Protein AF-A0A969CW65-F1 (afdb_monomer)

Mean predicted aligned error: 10.63 Å

Structure (mmCIF, N/CA/C/O backbone):
data_AF-A0A969CW65-F1
#
_entry.id   AF-A0A969CW65-F1
#
loop_
_atom_site.group_PDB
_atom_site.id
_atom_site.type_symbol
_atom_site.label_atom_id
_atom_site.label_alt_id
_atom_site.label_comp_id
_atom_site.label_asym_id
_atom_site.label_entity_id
_atom_site.label_seq_id
_atom_site.pdbx_PDB_ins_code
_atom_site.Cartn_x
_atom_site.Cartn_y
_atom_site.Cartn_z
_atom_site.occupancy
_atom_site.B_iso_or_equiv
_atom_site.auth_seq_id
_atom_site.auth_comp_id
_atom_site.auth_asym_id
_atom_site.auth_atom_id
_atom_site.pdbx_PDB_model_num
ATOM 1 N N . MET A 1 1 ? 37.633 -22.553 -3.117 1.00 44.09 1 MET A N 1
ATOM 2 C CA . MET A 1 1 ? 36.200 -22.206 -3.295 1.00 44.09 1 MET A CA 1
ATOM 3 C C . MET A 1 1 ? 35.374 -22.435 -2.028 1.00 44.09 1 MET A C 1
ATOM 5 O O . MET A 1 1 ? 34.915 -21.448 -1.482 1.00 44.09 1 MET A O 1
ATOM 9 N N . LYS A 1 2 ? 35.251 -23.666 -1.491 1.00 35.19 2 LYS A N 1
ATOM 10 C CA . LYS A 1 2 ? 34.550 -23.926 -0.207 1.00 35.19 2 LYS A CA 1
ATOM 11 C C . LYS A 1 2 ? 35.090 -23.100 0.977 1.00 35.19 2 LYS A C 1
ATOM 13 O O . LYS A 1 2 ? 34.299 -22.565 1.739 1.00 35.19 2 LYS A O 1
ATOM 18 N N . ASN A 1 3 ? 36.412 -22.926 1.075 1.00 36.81 3 ASN A N 1
ATOM 19 C CA . ASN A 1 3 ? 37.037 -22.156 2.164 1.00 36.81 3 ASN A CA 1
ATOM 20 C C . ASN A 1 3 ? 36.860 -20.633 2.016 1.00 36.81 3 ASN A C 1
ATOM 22 O O . ASN A 1 3 ? 36.707 -19.944 3.013 1.00 36.81 3 ASN A O 1
ATOM 26 N N . LEU A 1 4 ? 36.796 -20.122 0.780 1.00 40.75 4 LEU A N 1
ATOM 27 C CA . LEU A 1 4 ? 36.520 -18.704 0.503 1.00 40.75 4 LEU A CA 1
ATOM 28 C C . LEU A 1 4 ? 35.050 -18.362 0.806 1.00 40.75 4 LEU A C 1
ATOM 30 O O . LEU A 1 4 ? 34.752 -17.315 1.361 1.00 40.75 4 LEU A O 1
ATOM 34 N N . LEU A 1 5 ? 34.136 -19.287 0.489 1.00 39.69 5 LEU A N 1
ATOM 35 C CA . LEU A 1 5 ? 32.708 -19.153 0.779 1.00 39.69 5 LEU A CA 1
ATOM 36 C C . LEU A 1 5 ? 32.422 -19.189 2.288 1.00 39.69 5 LEU A C 1
ATOM 38 O O . LEU A 1 5 ? 31.512 -18.514 2.751 1.00 39.69 5 LEU A O 1
ATOM 42 N N . ARG A 1 6 ? 33.197 -19.974 3.046 1.00 41.06 6 ARG A N 1
ATOM 43 C CA . ARG A 1 6 ? 33.080 -20.064 4.504 1.00 41.06 6 ARG A CA 1
ATOM 44 C C . ARG A 1 6 ? 33.513 -18.764 5.188 1.00 41.06 6 ARG A C 1
ATOM 46 O O . ARG A 1 6 ? 32.773 -18.280 6.029 1.00 41.06 6 ARG A O 1
ATOM 53 N N . ALA A 1 7 ? 34.614 -18.160 4.735 1.00 40.78 7 ALA A N 1
ATOM 54 C CA . ALA A 1 7 ? 35.067 -16.853 5.219 1.00 40.78 7 ALA A CA 1
ATOM 55 C C . ALA A 1 7 ? 34.032 -15.739 4.952 1.00 40.78 7 ALA A C 1
ATOM 57 O O . ALA A 1 7 ? 33.705 -14.973 5.848 1.00 40.78 7 ALA A O 1
ATOM 58 N N . ILE A 1 8 ? 33.419 -15.716 3.759 1.00 43.72 8 ILE A N 1
ATOM 59 C CA . ILE A 1 8 ? 32.376 -14.727 3.414 1.00 43.72 8 ILE A CA 1
ATOM 60 C C . ILE A 1 8 ? 31.085 -14.932 4.232 1.00 43.72 8 ILE A C 1
ATOM 62 O O . ILE A 1 8 ? 30.388 -13.971 4.538 1.00 43.72 8 ILE A O 1
ATOM 66 N N . LEU A 1 9 ? 30.727 -16.170 4.586 1.00 42.62 9 LEU A N 1
ATOM 67 C CA . LEU A 1 9 ? 29.521 -16.443 5.382 1.00 42.62 9 LEU A CA 1
ATOM 68 C C . LEU A 1 9 ? 29.722 -16.154 6.879 1.00 42.62 9 LEU A C 1
ATOM 70 O O . LEU A 1 9 ? 28.768 -15.737 7.537 1.00 42.62 9 LEU A O 1
ATOM 74 N N . GLU A 1 10 ? 30.939 -16.347 7.393 1.00 41.69 10 GLU A N 1
ATOM 75 C CA . GLU A 1 10 ? 31.306 -16.052 8.785 1.00 41.69 10 GLU A CA 1
ATOM 76 C C . GLU A 1 10 ? 31.421 -14.532 9.035 1.00 41.69 10 GLU A C 1
ATOM 78 O O . GLU A 1 10 ? 30.939 -14.067 10.066 1.00 41.69 10 GLU A O 1
ATOM 83 N N . ASP A 1 11 ? 31.905 -13.739 8.067 1.00 38.22 11 ASP A N 1
ATOM 84 C CA . ASP A 1 11 ? 32.013 -12.271 8.197 1.00 38.22 11 ASP A CA 1
ATOM 85 C C . ASP A 1 11 ? 30.664 -11.523 8.129 1.00 38.22 11 ASP A C 1
ATOM 87 O O . ASP A 1 11 ? 30.531 -10.426 8.670 1.00 38.22 11 ASP A O 1
ATOM 91 N N . TYR A 1 12 ? 29.639 -12.100 7.486 1.00 39.59 12 TYR A N 1
ATOM 92 C CA . TYR A 1 12 ? 28.347 -11.426 7.253 1.00 39.59 12 TYR A CA 1
ATOM 93 C C . TYR A 1 12 ? 27.175 -11.967 8.084 1.00 39.59 12 TYR A C 1
ATOM 95 O O . TYR A 1 12 ? 26.047 -11.502 7.914 1.00 39.59 12 TYR A O 1
ATOM 103 N N . ASN A 1 13 ? 27.404 -12.940 8.974 1.00 34.91 13 ASN A N 1
ATOM 104 C CA . ASN A 1 13 ? 26.367 -13.547 9.824 1.00 34.91 13 ASN A CA 1
ATOM 105 C C . ASN A 1 13 ? 25.105 -13.988 9.030 1.00 34.91 13 ASN A C 1
ATOM 107 O O . ASN A 1 13 ? 23.970 -13.930 9.508 1.00 34.91 13 ASN A O 1
ATOM 111 N N . LEU A 1 14 ? 25.300 -14.399 7.770 1.00 40.66 14 LEU A N 1
ATOM 112 C CA . LEU A 1 14 ? 24.241 -14.748 6.823 1.00 40.66 14 LEU A CA 1
ATOM 113 C C . LEU A 1 14 ? 23.949 -16.251 6.899 1.00 40.66 14 LEU A C 1
ATOM 115 O O . LEU A 1 14 ? 24.606 -17.062 6.247 1.00 40.66 14 LEU A O 1
ATOM 119 N N . TYR A 1 15 ? 22.898 -16.634 7.625 1.00 41.00 15 TYR A N 1
ATOM 120 C CA . TYR A 1 15 ? 22.293 -17.965 7.499 1.00 41.00 15 TYR A CA 1
ATOM 121 C C . TYR A 1 15 ? 21.412 -18.030 6.241 1.00 41.00 15 TYR A C 1
ATOM 123 O O . TYR A 1 15 ? 20.185 -17.994 6.304 1.00 41.00 15 TYR A O 1
ATOM 131 N N . LEU A 1 16 ? 22.041 -18.130 5.069 1.00 46.22 16 LEU A N 1
ATOM 132 C CA . LEU A 1 16 ? 21.368 -18.577 3.848 1.00 46.22 16 LEU A CA 1
ATOM 133 C C . LEU A 1 16 ? 21.621 -20.081 3.663 1.00 46.22 16 LEU A C 1
ATOM 135 O O . LEU A 1 16 ? 22.750 -20.532 3.865 1.00 46.22 16 LEU A O 1
ATOM 139 N N . PRO A 1 17 ? 20.623 -20.884 3.244 1.00 44.78 17 PRO A N 1
ATOM 140 C CA . PRO A 1 17 ? 20.853 -22.280 2.897 1.00 44.78 17 PRO A CA 1
ATOM 141 C C . PRO A 1 17 ? 21.966 -22.365 1.846 1.00 44.78 17 PRO A C 1
ATOM 143 O O . PRO A 1 17 ? 21.833 -21.811 0.754 1.00 44.78 17 PRO A O 1
ATOM 146 N N . THR A 1 18 ? 23.057 -23.069 2.161 1.00 45.75 18 THR A N 1
ATOM 147 C CA . THR A 1 18 ? 24.266 -23.205 1.323 1.00 45.75 18 THR A CA 1
ATOM 148 C C . THR A 1 18 ? 23.944 -23.537 -0.137 1.00 45.75 18 THR A C 1
ATOM 150 O O . THR A 1 18 ? 24.597 -23.035 -1.047 1.00 45.75 18 THR A O 1
ATOM 153 N N . ARG A 1 19 ? 22.871 -24.294 -0.387 1.00 40.88 19 ARG A N 1
ATOM 154 C CA . ARG A 1 19 ? 22.384 -24.638 -1.731 1.00 40.88 19 ARG A CA 1
ATOM 155 C C . ARG A 1 19 ? 21.984 -23.424 -2.590 1.00 40.88 19 ARG A C 1
ATOM 157 O O . ARG A 1 19 ? 22.273 -23.423 -3.780 1.00 40.88 19 ARG A O 1
ATOM 164 N N . ILE A 1 20 ? 21.372 -22.387 -2.010 1.00 47.66 20 ILE A N 1
ATOM 165 C CA . ILE A 1 20 ? 20.929 -21.177 -2.736 1.00 47.66 20 ILE A CA 1
ATOM 166 C C . ILE A 1 20 ? 22.135 -20.334 -3.166 1.00 47.66 20 ILE A C 1
ATOM 168 O O . ILE A 1 20 ? 22.185 -19.845 -4.294 1.00 47.66 20 ILE A O 1
ATOM 172 N N . VAL A 1 21 ? 23.130 -20.207 -2.285 1.00 50.88 21 VAL A N 1
ATOM 173 C CA . VAL A 1 21 ? 24.381 -19.494 -2.576 1.00 50.88 21 VAL A CA 1
ATOM 174 C C . VAL A 1 21 ? 25.145 -20.215 -3.691 1.00 50.88 21 VAL A C 1
ATOM 176 O O . VAL A 1 21 ? 25.540 -19.587 -4.670 1.00 50.88 21 VAL A O 1
ATOM 179 N N . PHE A 1 22 ? 25.284 -21.542 -3.602 1.00 48.59 22 PHE A N 1
ATOM 180 C CA . PHE A 1 22 ? 25.990 -22.341 -4.609 1.00 48.59 22 PHE A CA 1
ATOM 181 C C . PHE A 1 22 ? 25.360 -22.258 -6.009 1.00 48.59 22 PHE A C 1
ATOM 183 O O . PHE A 1 22 ? 26.090 -22.081 -6.984 1.00 48.59 22 PHE A O 1
ATOM 190 N N . GLU A 1 23 ? 24.032 -22.340 -6.128 1.00 50.06 23 GLU A N 1
ATOM 191 C CA . GLU A 1 23 ? 23.360 -22.257 -7.434 1.00 50.06 23 GLU A CA 1
ATOM 192 C C . GLU A 1 23 ? 23.415 -20.840 -8.032 1.00 50.06 23 GLU A C 1
ATOM 194 O O . GLU A 1 23 ? 23.670 -20.694 -9.230 1.00 50.06 23 GLU A O 1
ATOM 199 N N . LYS A 1 24 ? 23.306 -19.781 -7.207 1.00 48.62 24 LYS A N 1
ATOM 200 C CA . LYS A 1 24 ? 23.520 -18.394 -7.671 1.00 48.62 24 LYS A CA 1
ATOM 201 C C . LYS A 1 24 ? 24.942 -18.188 -8.210 1.00 48.62 24 LYS A C 1
ATOM 203 O O . LYS A 1 24 ? 25.107 -17.605 -9.280 1.00 48.62 24 LYS A O 1
ATOM 208 N N . PHE A 1 25 ? 25.964 -18.722 -7.535 1.00 50.78 25 PHE A N 1
ATOM 209 C CA . PHE A 1 25 ? 27.352 -18.654 -8.013 1.00 50.78 25 PHE A CA 1
ATOM 210 C C . PHE A 1 25 ? 27.577 -19.452 -9.304 1.00 50.78 25 PHE A C 1
ATOM 212 O O . PHE A 1 25 ? 28.280 -18.988 -10.203 1.00 50.78 25 PHE A O 1
ATOM 219 N N . LYS A 1 26 ? 26.961 -20.631 -9.431 1.00 44.03 26 LYS A N 1
ATOM 220 C CA . LYS A 1 26 ? 27.065 -21.472 -10.631 1.00 44.03 26 LYS A CA 1
ATOM 221 C C . LYS A 1 26 ? 26.445 -20.791 -11.856 1.00 44.03 26 LYS A C 1
ATOM 223 O O . LYS A 1 26 ? 27.036 -20.821 -12.936 1.00 44.03 26 LYS A O 1
ATOM 228 N N . TYR A 1 27 ? 25.309 -20.115 -11.680 1.00 43.81 27 TYR A N 1
ATOM 229 C CA . TYR A 1 27 ? 24.651 -19.349 -12.741 1.00 43.81 27 TYR A CA 1
ATOM 230 C C . TYR A 1 27 ? 25.507 -18.161 -13.217 1.00 43.81 27 TYR A C 1
ATOM 232 O O . TYR A 1 27 ? 25.728 -18.008 -14.418 1.00 43.81 27 TYR A O 1
ATOM 240 N N . ILE A 1 28 ? 26.078 -17.384 -12.285 1.00 46.53 28 ILE A N 1
ATOM 241 C CA . ILE A 1 28 ? 26.977 -16.255 -12.594 1.00 46.53 28 ILE A CA 1
ATOM 242 C C . ILE A 1 28 ? 28.205 -16.724 -13.392 1.00 46.53 28 ILE A C 1
ATOM 244 O O . ILE A 1 28 ? 28.547 -16.130 -14.413 1.00 46.53 28 ILE A O 1
ATOM 248 N N . PHE A 1 29 ? 28.831 -17.837 -12.992 1.00 39.62 29 PHE A N 1
ATOM 249 C CA . PHE A 1 29 ? 29.977 -18.402 -13.717 1.00 39.62 29 PHE A CA 1
ATOM 250 C C . PHE A 1 29 ? 29.626 -18.928 -15.111 1.00 39.62 29 PHE A C 1
ATOM 252 O O . PHE A 1 29 ? 30.455 -18.865 -16.019 1.00 39.62 29 PHE A O 1
ATOM 259 N N . THR A 1 30 ? 28.409 -19.439 -15.295 1.00 39.88 30 THR A N 1
ATOM 260 C CA . THR A 1 30 ? 27.947 -19.913 -16.606 1.00 39.88 30 THR A CA 1
ATOM 261 C C . THR A 1 30 ? 27.703 -18.728 -17.546 1.00 39.88 30 THR A C 1
ATOM 263 O O . THR A 1 30 ? 28.122 -18.772 -18.698 1.00 39.88 30 THR A O 1
ATOM 266 N N . SER A 1 31 ? 27.142 -17.629 -17.027 1.00 42.25 31 SER A N 1
ATOM 267 C CA . SER A 1 31 ? 26.918 -16.383 -17.773 1.00 42.25 31 SER A CA 1
ATOM 268 C C . SER A 1 31 ? 28.213 -15.671 -18.184 1.00 42.25 31 SER A C 1
ATOM 270 O O . SER A 1 31 ? 28.246 -15.045 -19.239 1.00 42.25 31 SER A O 1
ATOM 272 N N . LEU A 1 32 ? 29.280 -15.758 -17.380 1.00 37.59 32 LEU A N 1
ATOM 273 C CA . LEU A 1 32 ? 30.578 -15.139 -17.690 1.00 37.59 32 LEU A CA 1
ATOM 274 C C . LEU A 1 32 ? 31.367 -15.887 -18.779 1.00 37.59 32 LEU A C 1
ATOM 276 O O . LEU A 1 32 ? 32.243 -15.299 -19.405 1.00 37.59 32 LEU A O 1
ATOM 280 N N . LYS A 1 33 ? 31.061 -17.167 -19.037 1.00 37.22 33 LYS A N 1
ATOM 281 C CA . LYS A 1 33 ? 31.718 -17.951 -20.099 1.00 37.22 33 LYS A CA 1
ATOM 282 C C . LYS A 1 33 ? 31.130 -17.725 -21.492 1.00 37.22 33 LYS A C 1
ATOM 284 O O . LYS A 1 33 ? 31.789 -18.043 -22.476 1.00 37.22 33 LYS A O 1
ATOM 289 N N . THR A 1 34 ? 29.926 -17.172 -21.598 1.00 39.38 34 THR A N 1
ATOM 290 C CA . THR A 1 34 ? 29.250 -16.920 -22.879 1.00 39.38 34 THR A CA 1
ATOM 291 C C . THR A 1 34 ? 29.229 -15.427 -23.189 1.00 39.38 34 THR A C 1
ATOM 293 O O . THR A 1 34 ? 28.173 -14.810 -23.292 1.00 39.38 34 THR A O 1
ATOM 296 N N . GLY A 1 35 ? 30.412 -14.824 -23.298 1.00 36.62 35 GLY A N 1
ATOM 297 C CA . GLY A 1 35 ? 30.575 -13.469 -23.811 1.00 36.62 35 GLY A CA 1
ATOM 298 C C . GLY A 1 35 ? 30.674 -13.479 -25.334 1.00 36.62 35 GLY A C 1
ATOM 299 O O . GLY A 1 35 ? 31.756 -13.685 -25.870 1.00 36.62 35 GLY A O 1
ATOM 300 N N . LEU A 1 36 ? 29.557 -13.248 -26.028 1.00 33.50 36 LEU A N 1
ATOM 301 C CA . LEU A 1 36 ? 29.547 -12.721 -27.396 1.00 33.50 36 LEU A CA 1
ATOM 302 C C . LEU A 1 36 ? 28.208 -12.030 -27.660 1.00 33.50 36 LEU A C 1
ATOM 304 O O . LEU A 1 36 ? 27.143 -12.644 -27.612 1.00 33.50 36 LEU A O 1
ATOM 308 N N . ALA A 1 37 ? 28.297 -10.724 -27.899 1.00 43.06 37 ALA A N 1
ATOM 309 C CA . ALA A 1 37 ? 27.186 -9.829 -28.160 1.00 43.06 37 ALA A CA 1
ATOM 310 C C . ALA A 1 37 ? 26.341 -10.304 -29.352 1.00 43.06 37 ALA A C 1
ATOM 312 O O . ALA A 1 37 ? 26.810 -10.355 -30.489 1.00 43.06 37 ALA A O 1
ATOM 313 N N . ARG A 1 38 ? 25.066 -10.590 -29.087 1.00 32.12 38 ARG A N 1
ATOM 314 C CA . ARG A 1 38 ? 23.971 -10.479 -30.053 1.00 32.12 38 ARG A CA 1
ATOM 315 C C . ARG A 1 38 ? 22.791 -9.853 -29.324 1.00 32.12 38 ARG A C 1
ATOM 317 O O . ARG A 1 38 ? 22.483 -10.253 -28.206 1.00 32.12 38 ARG A O 1
ATOM 324 N N . LEU A 1 39 ? 22.170 -8.861 -29.958 1.00 43.31 39 LEU A N 1
ATOM 325 C CA . LEU A 1 39 ? 20.917 -8.240 -29.537 1.00 43.31 39 LEU A CA 1
ATOM 326 C C . LEU A 1 39 ? 19.832 -9.324 -29.434 1.00 43.31 39 LEU A C 1
ATOM 328 O O . LEU A 1 39 ? 19.188 -9.674 -30.418 1.00 43.31 39 LEU A O 1
ATOM 332 N N . THR A 1 40 ? 19.681 -9.909 -28.252 1.00 31.08 40 THR A N 1
ATOM 333 C CA . THR A 1 40 ? 18.561 -10.785 -27.899 1.00 31.08 40 THR A CA 1
ATOM 334 C C . THR A 1 40 ? 17.411 -9.936 -27.358 1.00 31.08 40 THR A C 1
ATOM 336 O O . THR A 1 40 ? 17.677 -8.987 -26.617 1.00 31.08 40 THR A O 1
ATOM 339 N N . PRO A 1 41 ? 16.145 -10.259 -27.677 1.00 31.41 41 PRO A N 1
ATOM 340 C CA . PRO A 1 41 ? 14.996 -9.498 -27.188 1.00 31.41 41 PRO A CA 1
ATOM 341 C C . PRO A 1 41 ? 14.998 -9.512 -25.650 1.00 31.41 41 PRO A C 1
ATOM 343 O O . PRO A 1 41 ? 15.318 -10.555 -25.067 1.00 31.41 41 PRO A O 1
ATOM 346 N N . PRO A 1 42 ? 14.645 -8.417 -24.952 1.00 37.34 42 PRO A N 1
ATOM 347 C CA . PRO A 1 42 ? 14.781 -8.334 -23.501 1.00 37.34 42 PRO A CA 1
ATOM 348 C C . PRO A 1 42 ? 13.621 -9.043 -22.790 1.00 37.34 42 PRO A C 1
ATOM 350 O O . PRO A 1 42 ? 13.120 -8.575 -21.782 1.00 37.34 42 PRO A O 1
ATOM 353 N N . PHE A 1 43 ? 13.164 -10.186 -23.294 1.00 46.22 43 PHE A N 1
ATOM 354 C CA . PHE A 1 43 ? 12.058 -10.935 -22.703 1.00 46.22 43 PHE A CA 1
ATOM 355 C C . PHE A 1 43 ? 12.502 -12.363 -22.418 1.00 46.22 43 PHE A C 1
ATOM 357 O O . PHE A 1 43 ? 11.919 -13.346 -22.870 1.00 46.22 43 PHE A O 1
ATOM 364 N N . SER A 1 44 ? 13.596 -12.474 -21.663 1.00 42.62 44 SER A N 1
ATOM 365 C CA . SER A 1 44 ? 14.002 -13.734 -21.051 1.00 42.62 44 SER A CA 1
ATOM 366 C C . SER A 1 44 ? 13.627 -13.744 -19.573 1.00 42.62 44 SER A C 1
ATOM 368 O O . SER A 1 44 ? 13.454 -12.701 -18.952 1.00 42.62 44 SER A O 1
ATOM 370 N N . LYS A 1 45 ? 13.505 -14.955 -19.037 1.00 50.72 45 LYS A N 1
ATOM 371 C CA . LYS A 1 45 ? 13.302 -15.389 -17.647 1.00 50.72 45 LYS A CA 1
ATOM 372 C C . LYS A 1 45 ? 14.313 -14.792 -16.634 1.00 50.72 45 LYS A C 1
ATOM 374 O O . LYS A 1 45 ? 14.892 -15.528 -15.840 1.00 50.72 45 LYS A O 1
ATOM 379 N N . SER A 1 46 ? 14.594 -13.494 -16.677 1.00 62.72 46 SER A N 1
ATOM 380 C CA . SER A 1 46 ? 15.690 -12.872 -15.945 1.00 62.72 46 SER A CA 1
ATOM 381 C C . SER A 1 46 ? 15.365 -12.811 -14.453 1.00 62.72 46 SER A C 1
ATOM 383 O O . SER A 1 46 ? 14.377 -12.200 -14.019 1.00 62.72 46 SER A O 1
ATOM 385 N N . MET A 1 47 ? 16.219 -13.468 -13.663 1.00 79.69 47 MET A N 1
ATOM 386 C CA . MET A 1 47 ? 16.286 -13.263 -12.219 1.00 79.69 47 MET A CA 1
ATOM 387 C C . MET A 1 47 ? 16.410 -11.770 -11.903 1.00 79.69 47 MET A C 1
ATOM 389 O O . MET A 1 47 ? 16.947 -10.996 -12.697 1.00 79.69 47 MET A O 1
ATOM 393 N N . ILE A 1 48 ? 15.922 -11.377 -10.731 1.00 90.44 48 ILE A N 1
ATOM 394 C CA . ILE A 1 48 ? 16.056 -10.008 -10.234 1.00 90.44 48 ILE A CA 1
ATOM 395 C C . ILE A 1 48 ? 17.539 -9.756 -9.895 1.00 90.44 48 ILE A C 1
ATOM 397 O O . ILE A 1 48 ? 18.166 -10.540 -9.181 1.00 90.44 48 ILE A O 1
ATOM 401 N N . GLN A 1 49 ? 18.107 -8.678 -10.433 1.00 90.62 49 GLN A N 1
ATOM 402 C CA . GLN A 1 49 ? 19.533 -8.335 -10.448 1.00 90.62 49 GLN A CA 1
ATOM 403 C C . GLN A 1 49 ? 19.872 -7.242 -9.422 1.00 90.62 49 GLN A C 1
ATOM 405 O O . GLN A 1 49 ? 20.476 -6.218 -9.741 1.00 90.62 49 GLN A O 1
ATOM 410 N N . GLY A 1 50 ? 19.475 -7.462 -8.169 1.00 94.12 50 GLY A N 1
ATOM 411 C CA . GLY A 1 50 ? 19.668 -6.507 -7.076 1.00 94.12 50 GLY A CA 1
ATOM 412 C C . GLY A 1 50 ? 18.449 -5.618 -6.851 1.00 94.12 50 GLY A C 1
ATOM 413 O O . GLY A 1 50 ? 17.324 -5.994 -7.184 1.00 94.12 50 GLY A O 1
ATOM 414 N N . TYR A 1 51 ? 18.659 -4.459 -6.237 1.00 97.19 51 TYR A N 1
ATOM 415 C CA . TYR A 1 51 ? 17.581 -3.573 -5.814 1.00 97.19 51 TYR A CA 1
ATOM 416 C C . TYR A 1 51 ? 18.017 -2.107 -5.830 1.00 97.19 51 TYR A C 1
ATOM 418 O O . TYR A 1 51 ? 19.204 -1.795 -5.739 1.00 97.19 51 TYR A O 1
ATOM 426 N N . TYR A 1 52 ? 17.029 -1.224 -5.908 1.00 97.44 52 TYR A N 1
ATOM 427 C CA . TYR A 1 52 ? 17.131 0.164 -5.482 1.00 97.44 52 TYR A CA 1
ATOM 428 C C . TYR A 1 52 ? 16.489 0.276 -4.104 1.00 97.44 52 TYR A C 1
ATOM 430 O O . TYR A 1 52 ? 15.351 -0.158 -3.922 1.00 97.44 52 TYR A O 1
ATOM 438 N N . SER A 1 53 ? 17.208 0.846 -3.135 1.00 96.06 53 SER A N 1
ATOM 439 C CA . SER A 1 53 ? 16.636 1.117 -1.812 1.00 96.06 53 SER A CA 1
ATOM 440 C C . SER A 1 53 ? 15.498 2.129 -1.921 1.00 96.06 53 SER A C 1
ATOM 442 O O . SER A 1 53 ? 14.433 1.915 -1.350 1.00 96.06 53 SER A O 1
ATOM 444 N N . PHE A 1 54 ? 15.710 3.186 -2.709 1.00 96.69 54 PHE A N 1
ATOM 445 C CA . PHE A 1 54 ? 14.756 4.274 -2.873 1.00 96.69 54 PHE A CA 1
ATOM 446 C C . PHE A 1 54 ? 14.393 4.497 -4.342 1.00 96.69 54 PHE A C 1
ATOM 448 O O . PHE A 1 54 ? 15.251 4.518 -5.228 1.00 96.69 54 PHE A O 1
ATOM 455 N N . SER A 1 55 ? 13.113 4.749 -4.591 1.00 97.19 55 SER A N 1
ATOM 456 C CA . SER A 1 55 ? 12.556 5.096 -5.898 1.00 97.19 55 SER A CA 1
ATOM 457 C C . SER A 1 55 ? 13.174 6.366 -6.477 1.00 97.19 55 SER A C 1
ATOM 459 O O . SER A 1 55 ? 13.361 6.474 -7.690 1.00 97.19 55 SER A O 1
ATOM 461 N N . LEU A 1 56 ? 13.574 7.300 -5.610 1.00 96.56 56 LEU A N 1
ATOM 462 C CA . LEU A 1 56 ? 14.290 8.507 -6.005 1.00 96.56 56 LEU A CA 1
ATOM 463 C C . LEU A 1 56 ? 15.659 8.193 -6.636 1.00 96.56 56 LEU A C 1
ATOM 465 O O . LEU A 1 56 ? 16.048 8.851 -7.601 1.00 96.56 56 LEU A O 1
ATOM 469 N N . ASP A 1 57 ? 16.380 7.185 -6.135 1.00 96.94 57 ASP A N 1
ATOM 470 C CA . ASP A 1 57 ? 17.687 6.787 -6.677 1.00 96.94 57 ASP A CA 1
ATOM 471 C C . ASP A 1 57 ? 17.545 6.111 -8.040 1.00 96.94 57 ASP A C 1
ATOM 473 O O . ASP A 1 57 ? 18.336 6.363 -8.954 1.00 96.94 57 ASP A O 1
ATOM 477 N N . TYR A 1 58 ? 16.505 5.291 -8.196 1.00 97.62 58 TYR A N 1
ATOM 478 C CA . TYR A 1 58 ? 16.141 4.709 -9.483 1.00 97.62 58 TYR A CA 1
ATOM 479 C C . TYR A 1 58 ? 15.830 5.802 -10.514 1.00 97.62 58 TYR A C 1
ATOM 481 O O . TYR A 1 58 ? 16.438 5.819 -11.587 1.00 97.62 58 TYR A O 1
ATOM 489 N N . TRP A 1 59 ? 14.971 6.767 -10.174 1.00 97.62 59 TRP A N 1
ATOM 490 C CA . TRP A 1 59 ? 14.658 7.885 -11.065 1.00 97.62 59 TRP A CA 1
ATOM 491 C C . TRP A 1 59 ? 15.906 8.711 -11.415 1.00 97.62 59 TRP A C 1
ATOM 493 O O . TRP A 1 59 ? 16.175 8.928 -12.596 1.00 97.62 59 TRP A O 1
ATOM 503 N N . LYS A 1 60 ? 16.734 9.096 -10.432 1.00 97.12 60 LYS A N 1
ATOM 504 C CA . LYS A 1 60 ? 18.001 9.820 -10.677 1.00 97.12 60 LYS A CA 1
ATOM 505 C C . LYS A 1 60 ? 18.944 9.046 -11.601 1.00 97.12 60 LYS A C 1
ATOM 507 O O . LYS A 1 60 ? 19.587 9.640 -12.466 1.00 97.12 60 LYS A O 1
ATOM 512 N N . THR A 1 61 ? 19.018 7.725 -11.437 1.00 97.12 61 THR A N 1
ATOM 513 C CA . THR A 1 61 ? 19.815 6.850 -12.309 1.00 97.12 61 THR A CA 1
ATOM 514 C C . THR A 1 61 ? 19.282 6.867 -13.742 1.00 97.12 61 THR A C 1
ATOM 516 O O . THR A 1 61 ? 20.068 6.976 -14.681 1.00 97.12 61 THR A O 1
ATOM 519 N N . CYS A 1 62 ? 17.960 6.825 -13.921 1.00 96.81 62 CYS A N 1
ATOM 520 C CA . CYS A 1 62 ? 17.317 6.927 -15.232 1.00 96.81 62 CYS A CA 1
ATOM 521 C C . CYS A 1 62 ? 17.612 8.269 -15.909 1.00 96.81 62 CYS A C 1
ATOM 523 O O . CYS A 1 62 ? 18.032 8.281 -17.064 1.00 96.81 62 CYS A O 1
ATOM 525 N N . GLN A 1 63 ? 17.493 9.380 -15.173 1.00 96.06 63 GLN A N 1
ATOM 526 C CA . GLN A 1 63 ? 17.811 10.719 -15.683 1.00 96.06 63 GLN A CA 1
ATOM 527 C C . GLN A 1 63 ? 19.272 10.823 -16.137 1.00 96.06 63 GLN A C 1
ATOM 529 O O . GLN A 1 63 ? 19.548 11.288 -17.238 1.00 96.06 63 GLN A O 1
ATOM 534 N N . LYS A 1 64 ? 20.215 10.310 -15.335 1.00 96.12 64 LYS A N 1
ATOM 535 C CA . LYS A 1 64 ? 21.644 10.287 -15.688 1.00 96.12 64 LYS A CA 1
ATOM 536 C C . LYS A 1 64 ? 21.928 9.496 -16.972 1.00 96.12 64 LYS A C 1
ATOM 538 O O . LYS A 1 64 ? 22.851 9.836 -17.704 1.00 96.12 64 LYS A O 1
ATOM 543 N N . ASN A 1 65 ? 21.145 8.452 -17.234 1.00 94.44 65 ASN A N 1
ATOM 544 C CA . ASN A 1 65 ? 21.269 7.602 -18.417 1.00 94.44 65 ASN A CA 1
ATOM 545 C C . ASN A 1 65 ? 20.356 8.041 -19.580 1.00 94.44 65 ASN A C 1
ATOM 547 O O . ASN A 1 65 ? 20.212 7.290 -20.542 1.00 94.44 65 ASN A O 1
ATOM 551 N N . ASN A 1 66 ? 19.746 9.233 -19.510 1.00 92.88 66 ASN A N 1
ATOM 552 C CA . ASN A 1 66 ? 18.824 9.7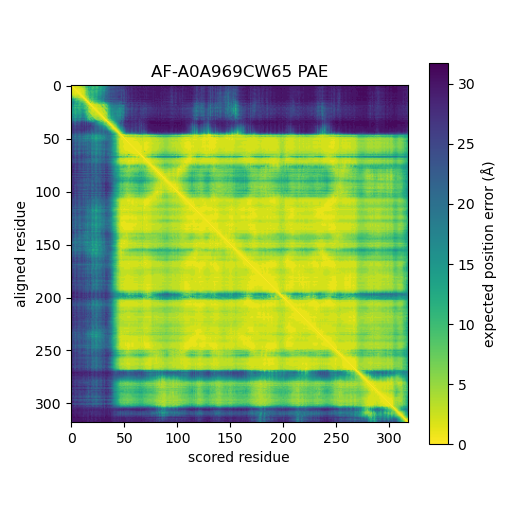75 -20.517 1.00 92.88 66 ASN A CA 1
ATOM 553 C C . ASN A 1 66 ? 17.605 8.877 -20.813 1.00 92.88 66 ASN A C 1
ATOM 555 O O . ASN A 1 66 ? 17.087 8.858 -21.930 1.00 92.88 66 ASN A O 1
ATOM 559 N N . ILE A 1 67 ? 17.126 8.134 -19.812 1.00 90.62 67 ILE A N 1
ATOM 560 C CA . ILE A 1 67 ? 15.881 7.366 -19.902 1.00 90.62 67 ILE A CA 1
ATOM 561 C C . ILE A 1 67 ? 14.723 8.310 -19.563 1.00 90.62 67 ILE A C 1
ATOM 563 O O . ILE A 1 67 ? 14.486 8.627 -18.398 1.00 90.62 67 ILE A O 1
ATOM 567 N N . VAL A 1 68 ? 14.013 8.768 -20.596 1.00 84.69 68 VAL A N 1
ATOM 568 C CA . VAL A 1 68 ? 12.963 9.800 -20.482 1.00 84.69 68 VAL A CA 1
ATOM 569 C C . VAL A 1 68 ? 11.608 9.272 -20.001 1.00 84.69 68 VAL A C 1
ATOM 571 O O . VAL A 1 68 ? 10.765 10.049 -19.570 1.00 84.69 68 VAL A O 1
ATOM 574 N N . ASP A 1 69 ? 11.408 7.957 -20.026 1.00 90.25 69 ASP A N 1
ATOM 575 C CA . ASP A 1 69 ? 10.124 7.304 -19.736 1.00 90.25 69 ASP A CA 1
ATOM 576 C C . ASP A 1 69 ? 9.951 6.927 -18.250 1.00 90.25 69 ASP A C 1
ATOM 578 O O . ASP A 1 69 ? 9.289 5.953 -17.888 1.00 90.25 69 ASP A O 1
ATOM 582 N N . VAL A 1 70 ? 10.627 7.668 -17.367 1.00 95.19 70 VAL A N 1
ATOM 583 C CA . VAL A 1 70 ? 10.510 7.512 -15.916 1.00 95.19 70 VAL A CA 1
ATOM 584 C C . VAL A 1 70 ? 10.264 8.876 -15.291 1.00 95.19 70 VAL A C 1
ATOM 586 O O . VAL A 1 70 ? 11.132 9.751 -15.325 1.00 95.19 70 VAL A O 1
ATOM 589 N N . THR A 1 71 ? 9.092 9.050 -14.682 1.00 94.88 71 THR A N 1
ATOM 590 C CA . THR A 1 71 ? 8.716 10.295 -14.000 1.00 94.88 71 THR A CA 1
ATOM 591 C C . THR A 1 71 ? 8.618 10.069 -12.503 1.00 94.88 71 THR A C 1
ATOM 593 O O . THR A 1 71 ? 8.208 8.999 -12.070 1.00 94.88 71 THR A O 1
ATOM 596 N N . TYR A 1 72 ? 8.992 11.071 -11.711 1.00 95.56 72 TYR A N 1
ATOM 597 C CA . TYR A 1 72 ? 8.887 11.051 -10.257 1.00 95.56 72 TYR A CA 1
ATOM 598 C C . TYR A 1 72 ? 8.279 12.371 -9.794 1.00 95.56 72 TYR A C 1
ATOM 600 O O . TYR A 1 72 ? 8.761 13.441 -10.171 1.00 95.56 72 TYR A O 1
ATOM 608 N N . LYS A 1 73 ? 7.241 12.309 -8.962 1.00 94.19 73 LYS A N 1
ATOM 609 C CA . LYS A 1 73 ? 6.620 13.490 -8.358 1.00 94.19 73 LYS A CA 1
ATOM 610 C C . LYS A 1 73 ? 6.310 13.224 -6.892 1.00 94.19 73 LYS A C 1
ATOM 612 O O . LYS A 1 73 ? 5.628 12.260 -6.560 1.00 94.19 73 LYS A O 1
ATOM 617 N N . THR A 1 74 ? 6.813 14.089 -6.017 1.00 93.56 74 THR A N 1
ATOM 618 C CA . THR A 1 74 ? 6.488 14.064 -4.587 1.00 93.56 74 THR A CA 1
ATOM 619 C C . THR A 1 74 ? 5.039 14.508 -4.374 1.00 93.56 74 THR A C 1
ATOM 621 O O . THR A 1 74 ? 4.579 15.449 -5.022 1.00 93.56 74 THR A O 1
ATOM 624 N N . PHE A 1 75 ? 4.332 13.835 -3.466 1.00 88.75 75 PHE A N 1
ATOM 625 C CA . PHE A 1 75 ? 2.973 14.168 -3.042 1.00 88.75 75 PHE A CA 1
ATOM 626 C C . PHE A 1 75 ? 2.984 14.890 -1.688 1.00 88.75 75 PHE A C 1
ATOM 628 O O . PHE A 1 75 ? 2.645 16.069 -1.621 1.00 88.75 75 PHE A O 1
ATOM 635 N N . THR A 1 76 ? 3.440 14.228 -0.621 1.00 86.62 76 THR A N 1
ATOM 636 C CA . THR A 1 76 ? 3.685 14.861 0.684 1.00 86.62 76 THR A CA 1
ATOM 637 C C . THR A 1 76 ? 5.151 14.763 1.055 1.00 86.62 76 THR A C 1
ATOM 639 O O . THR A 1 76 ? 5.777 13.727 0.858 1.00 86.62 76 THR A O 1
ATOM 642 N N . TYR A 1 77 ? 5.680 15.813 1.670 1.00 83.19 77 TYR A N 1
ATOM 643 C CA . TYR A 1 77 ? 7.002 15.771 2.283 1.00 83.19 77 TYR A CA 1
ATOM 644 C C . TYR A 1 77 ? 6.971 15.043 3.625 1.00 83.19 77 TYR A C 1
ATOM 646 O O . TYR A 1 77 ? 5.919 14.938 4.263 1.00 83.19 77 TYR A O 1
ATOM 654 N N . SER A 1 78 ? 8.139 14.569 4.039 1.00 85.06 78 SER A N 1
ATOM 655 C CA . SER A 1 78 ? 8.389 13.907 5.308 1.00 85.06 78 SER A CA 1
ATOM 656 C C . SER A 1 78 ? 7.896 14.750 6.478 1.00 85.06 78 SER A C 1
ATOM 658 O O . SER A 1 78 ? 8.114 15.963 6.544 1.00 85.06 78 SER A O 1
ATOM 660 N N . GLN A 1 79 ? 7.204 14.095 7.406 1.00 83.69 79 GLN A N 1
ATOM 661 C CA . GLN A 1 79 ? 6.621 14.737 8.577 1.00 83.69 79 GLN A CA 1
ATOM 662 C C . GLN A 1 79 ? 6.934 13.933 9.827 1.00 83.69 79 GLN A C 1
ATOM 664 O O . GLN A 1 79 ? 6.633 12.740 9.916 1.00 83.69 79 GLN A O 1
ATOM 669 N N . THR A 1 80 ? 7.487 14.619 10.825 1.00 86.69 80 THR A N 1
ATOM 670 C CA . THR A 1 80 ? 7.642 14.065 12.167 1.00 86.69 80 THR A CA 1
ATOM 671 C C . THR A 1 80 ? 6.384 14.333 12.974 1.00 86.69 80 THR A C 1
ATOM 673 O O . THR A 1 80 ? 6.035 15.476 13.262 1.00 86.69 80 THR A O 1
ATOM 676 N N . LEU A 1 81 ? 5.718 13.256 13.363 1.00 85.44 81 LEU A N 1
ATOM 677 C CA . LEU A 1 81 ? 4.546 13.264 14.215 1.00 85.44 81 LEU A CA 1
ATOM 678 C C . LEU A 1 81 ? 4.958 12.994 15.654 1.00 85.44 81 LEU A C 1
ATOM 680 O O . LEU A 1 81 ? 5.808 12.144 15.924 1.00 85.44 81 LEU A O 1
ATOM 684 N N . ARG A 1 82 ? 4.312 13.701 16.579 1.00 87.69 82 ARG A N 1
ATOM 685 C CA . ARG A 1 82 ? 4.415 13.443 18.013 1.00 87.69 82 ARG A CA 1
ATOM 686 C C . ARG A 1 82 ? 3.053 13.026 18.534 1.00 87.69 82 ARG A C 1
ATOM 688 O O . ARG A 1 82 ? 2.078 13.749 18.342 1.00 87.69 82 ARG A O 1
ATOM 695 N N . THR A 1 83 ? 2.983 11.868 19.177 1.00 85.62 83 THR A N 1
ATOM 696 C CA . THR A 1 83 ? 1.746 11.365 19.777 1.00 85.62 83 THR A CA 1
ATOM 697 C C . THR A 1 83 ? 1.810 11.483 21.288 1.00 85.62 83 THR A C 1
ATOM 699 O O . THR A 1 83 ? 2.866 11.293 21.892 1.00 85.62 83 THR A O 1
ATOM 702 N N . SER A 1 84 ? 0.666 11.736 21.916 1.00 87.62 84 SER A N 1
ATOM 703 C CA . SER A 1 84 ? 0.553 11.634 23.368 1.00 87.62 84 SER A CA 1
ATOM 704 C C . SER A 1 84 ? 0.770 10.187 23.826 1.00 87.62 84 SER A C 1
ATOM 706 O O . SER A 1 84 ? 0.387 9.255 23.109 1.00 87.62 84 SER A O 1
ATOM 708 N N . PRO A 1 85 ? 1.365 9.980 25.010 1.00 87.38 85 PRO A N 1
ATOM 709 C CA . PRO A 1 85 ? 1.466 8.651 25.589 1.00 87.38 85 PRO A CA 1
ATOM 710 C C . PRO A 1 85 ? 0.081 8.030 25.808 1.00 87.38 85 PRO A C 1
ATOM 712 O O . PRO A 1 85 ? -0.872 8.751 26.120 1.00 87.38 85 PRO A O 1
ATOM 715 N N . PRO A 1 86 ? -0.059 6.700 25.648 1.00 88.38 86 PRO A N 1
ATOM 716 C CA . PRO A 1 86 ? -1.310 6.035 25.963 1.00 88.38 86 PRO A CA 1
ATOM 717 C C . PRO A 1 86 ? -1.578 6.115 27.468 1.00 88.38 86 PRO A C 1
ATOM 719 O O . PRO A 1 86 ? -0.663 5.968 28.279 1.00 88.38 86 PRO A O 1
ATOM 722 N N . ASN A 1 87 ? -2.847 6.268 27.840 1.00 87.38 87 ASN A N 1
ATOM 723 C CA . ASN A 1 87 ? -3.258 6.043 29.222 1.00 87.38 87 ASN A CA 1
ATOM 724 C C . ASN A 1 87 ? -3.021 4.568 29.572 1.00 87.38 87 ASN A C 1
ATOM 726 O O . ASN A 1 87 ? -3.422 3.675 28.822 1.00 87.38 87 ASN A O 1
ATOM 730 N N . SER A 1 88 ? -2.368 4.320 30.703 1.00 86.12 88 SER A N 1
ATOM 731 C CA . SER A 1 88 ? -1.962 2.990 31.152 1.00 86.12 88 SER A CA 1
ATOM 732 C C . SER A 1 88 ? -2.288 2.824 32.632 1.00 86.12 88 SER A C 1
ATOM 734 O O . SER A 1 88 ? -2.192 3.778 33.397 1.00 86.12 88 SER A O 1
ATOM 736 N N . ILE A 1 89 ? -2.656 1.605 33.032 1.00 86.31 89 ILE A N 1
ATOM 737 C CA . ILE A 1 89 ? -2.772 1.219 34.451 1.00 86.31 89 ILE A CA 1
ATOM 738 C C . ILE A 1 89 ? -1.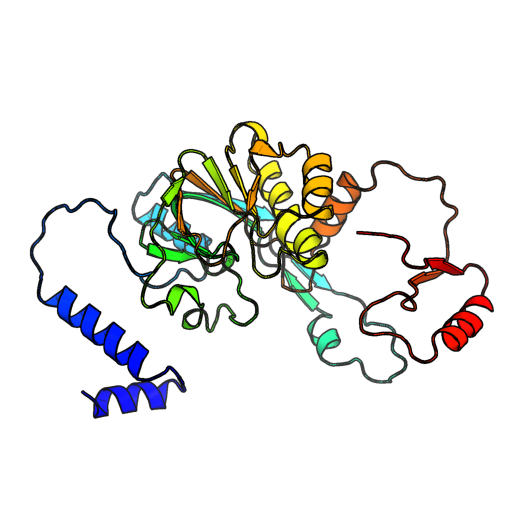411 0.879 35.076 1.00 86.31 89 ILE A C 1
ATOM 740 O O . ILE A 1 89 ? -1.331 0.586 36.262 1.00 86.31 89 ILE A O 1
ATOM 744 N N . TYR A 1 90 ? -0.357 0.861 34.261 1.00 88.75 90 TYR A N 1
ATOM 745 C CA . TYR A 1 90 ? 1.017 0.616 34.677 1.00 88.75 90 TYR A CA 1
ATOM 746 C C . TYR A 1 90 ? 1.801 1.926 34.690 1.00 88.75 90 TYR A C 1
ATOM 748 O O . TYR A 1 90 ? 1.648 2.734 33.773 1.00 88.75 90 TYR A O 1
ATOM 756 N N . ASP A 1 91 ? 2.714 2.066 35.652 1.00 89.50 91 ASP A N 1
ATOM 757 C CA . ASP A 1 91 ? 3.570 3.253 35.812 1.00 89.50 91 ASP A CA 1
ATOM 758 C C . ASP A 1 91 ? 4.511 3.492 34.624 1.00 89.50 91 ASP A C 1
ATOM 760 O O . ASP A 1 91 ? 4.985 4.605 34.402 1.00 89.50 91 ASP A O 1
ATOM 764 N N . ARG A 1 92 ? 4.812 2.434 33.862 1.00 89.62 92 ARG A N 1
ATOM 765 C CA . ARG A 1 92 ? 5.678 2.492 32.684 1.00 89.62 92 ARG A CA 1
ATOM 766 C C . ARG A 1 92 ? 4.893 2.178 31.425 1.00 89.62 92 ARG A C 1
ATOM 768 O O . ARG A 1 92 ? 4.119 1.220 31.370 1.00 89.62 92 ARG A O 1
ATOM 775 N N . ILE A 1 93 ? 5.142 2.974 30.394 1.00 89.81 93 ILE A N 1
ATOM 776 C CA . ILE A 1 93 ? 4.611 2.732 29.061 1.00 89.81 93 ILE A CA 1
ATOM 777 C C . ILE A 1 93 ? 5.383 1.556 28.465 1.00 89.81 93 ILE A C 1
ATOM 779 O O . ILE A 1 93 ? 6.595 1.438 28.604 1.00 89.81 93 ILE A O 1
ATOM 783 N N . HIS A 1 94 ? 4.677 0.648 27.799 1.00 89.44 94 HIS A N 1
ATOM 784 C CA . HIS A 1 94 ? 5.338 -0.463 27.129 1.00 89.44 94 HIS A CA 1
ATOM 785 C C . HIS A 1 94 ? 6.199 0.064 25.963 1.00 89.44 94 HIS A C 1
ATOM 787 O O . HIS A 1 94 ? 5.720 0.850 25.146 1.00 89.44 94 HIS A O 1
ATOM 793 N N . GLU A 1 95 ? 7.428 -0.441 25.814 1.00 88.81 95 GLU A N 1
ATOM 794 C CA . GLU A 1 95 ? 8.435 0.048 24.849 1.00 88.81 95 GLU A CA 1
ATOM 795 C C . GLU A 1 95 ? 7.927 0.210 23.398 1.00 88.81 95 GLU A C 1
ATOM 797 O O . GLU A 1 95 ? 8.281 1.158 22.705 1.00 88.81 95 GLU A O 1
ATOM 802 N N . ASN A 1 96 ? 7.058 -0.686 22.920 1.00 84.50 96 ASN A N 1
ATOM 803 C CA . ASN A 1 96 ? 6.410 -0.583 21.605 1.00 84.50 96 ASN A CA 1
ATOM 804 C C . ASN A 1 96 ? 5.587 0.700 21.387 1.00 84.50 96 ASN A C 1
ATOM 806 O O . ASN A 1 96 ? 5.408 1.097 20.236 1.00 84.50 96 ASN A O 1
ATOM 810 N N . PHE A 1 97 ? 5.063 1.318 22.447 1.00 86.31 97 PHE A N 1
ATOM 811 C CA . PHE A 1 97 ? 4.397 2.620 22.377 1.00 86.31 97 PHE A CA 1
ATOM 812 C C . PHE A 1 97 ? 5.395 3.762 22.556 1.00 86.31 97 PHE A C 1
ATOM 814 O O . PHE A 1 97 ? 5.285 4.753 21.843 1.00 86.31 97 PHE A O 1
ATOM 821 N N . GLU A 1 98 ? 6.401 3.608 23.425 1.00 87.75 98 GLU A N 1
ATOM 822 C CA . GLU A 1 98 ? 7.466 4.609 23.609 1.00 87.75 98 GLU A CA 1
ATOM 823 C C . GLU A 1 98 ? 8.211 4.889 22.298 1.00 87.75 98 GLU A C 1
ATOM 825 O O . GLU A 1 98 ? 8.330 6.039 21.878 1.00 87.75 98 GLU A O 1
ATOM 830 N N . LYS A 1 99 ? 8.598 3.824 21.580 1.00 84.25 99 LYS A N 1
ATOM 831 C CA . LYS A 1 99 ? 9.243 3.887 20.253 1.00 84.25 99 LYS A CA 1
ATOM 832 C C . LYS A 1 99 ? 8.383 4.580 19.188 1.00 84.25 99 LYS A C 1
ATOM 834 O O . LYS A 1 99 ? 8.882 4.880 18.111 1.00 84.25 99 LYS A O 1
ATOM 839 N N . LYS A 1 100 ? 7.094 4.792 19.463 1.00 83.81 100 LYS A N 1
ATOM 840 C CA . LYS A 1 100 ? 6.111 5.388 18.553 1.00 83.81 100 LYS A CA 1
ATOM 841 C C . LYS A 1 100 ? 5.619 6.764 19.000 1.00 83.81 100 LYS A C 1
ATOM 843 O O . LYS A 1 100 ? 4.789 7.344 18.312 1.00 83.81 100 LYS A O 1
ATOM 848 N N . LEU A 1 101 ? 6.135 7.308 20.106 1.00 87.81 101 LEU A N 1
ATOM 849 C CA . LEU A 1 101 ? 5.776 8.657 20.561 1.00 87.81 101 LEU A CA 1
ATOM 850 C C . LEU A 1 101 ? 6.275 9.743 19.613 1.00 87.81 101 LEU A C 1
ATOM 852 O O . LEU A 1 101 ? 5.691 10.820 19.542 1.00 87.81 101 LEU A O 1
ATOM 856 N N . THR A 1 102 ? 7.366 9.469 18.902 1.00 88.12 102 THR A N 1
ATOM 857 C CA . THR A 1 102 ? 7.872 10.301 17.813 1.00 88.12 102 THR A CA 1
ATOM 858 C C . THR A 1 102 ? 8.131 9.405 16.615 1.00 88.12 102 THR A C 1
ATOM 860 O O . THR A 1 102 ? 8.892 8.447 16.712 1.00 88.12 102 THR A O 1
ATOM 863 N N . LEU A 1 103 ? 7.470 9.701 15.502 1.00 85.38 103 LEU A N 1
ATOM 864 C CA . LEU A 1 103 ? 7.539 8.922 14.271 1.00 85.38 103 LEU A CA 1
ATOM 865 C C . LEU A 1 103 ? 7.770 9.867 13.107 1.00 85.38 103 LEU A C 1
ATOM 867 O O . LEU A 1 103 ? 7.092 10.885 13.005 1.00 85.38 103 LEU A O 1
ATOM 871 N N . THR A 1 104 ? 8.689 9.521 12.218 1.00 86.19 104 THR A N 1
ATOM 872 C CA . THR A 1 104 ? 8.915 10.271 10.985 1.00 86.19 104 THR A CA 1
ATOM 873 C C . THR A 1 104 ? 8.336 9.475 9.832 1.00 86.19 104 THR A C 1
ATOM 875 O O . THR A 1 104 ? 8.821 8.390 9.531 1.00 86.19 104 THR A O 1
ATOM 878 N N . ASN A 1 105 ? 7.291 10.008 9.204 1.00 86.00 105 ASN A N 1
ATOM 879 C CA . ASN A 1 105 ? 6.795 9.471 7.946 1.00 86.00 105 ASN A CA 1
ATOM 880 C C . ASN A 1 105 ? 7.691 9.960 6.808 1.00 86.00 105 ASN A C 1
ATOM 882 O O . ASN A 1 105 ? 7.980 11.157 6.781 1.00 86.00 105 ASN A O 1
ATOM 886 N N . PRO A 1 106 ? 8.123 9.085 5.884 1.00 86.56 106 PRO A N 1
ATOM 887 C CA . PRO A 1 106 ? 8.914 9.498 4.733 1.00 86.56 106 PRO A CA 1
ATOM 888 C C . PRO A 1 106 ? 8.089 10.350 3.762 1.00 86.56 106 PRO A C 1
ATOM 890 O O . PRO A 1 106 ? 6.861 10.434 3.864 1.00 86.56 106 PRO A O 1
ATOM 893 N N . ASP A 1 107 ? 8.776 10.955 2.792 1.00 91.62 107 ASP A N 1
ATOM 894 C CA . ASP A 1 107 ? 8.124 11.550 1.630 1.00 91.62 107 ASP A CA 1
ATOM 895 C C . ASP A 1 107 ? 7.215 10.508 0.964 1.00 91.62 107 ASP A C 1
ATOM 897 O O . ASP A 1 107 ? 7.615 9.361 0.744 1.00 91.62 107 ASP A O 1
ATOM 901 N N . THR A 1 108 ? 6.004 10.917 0.603 1.00 94.56 108 THR A N 1
ATOM 902 C CA . THR A 1 108 ? 5.159 10.138 -0.298 1.00 94.56 108 THR A CA 1
ATOM 903 C C . THR A 1 108 ? 5.323 10.665 -1.710 1.00 94.56 108 THR A C 1
ATOM 905 O O . THR A 1 108 ? 5.577 11.851 -1.934 1.00 94.56 108 THR A O 1
ATOM 908 N N . PHE A 1 109 ? 5.208 9.784 -2.690 1.00 95.88 109 PHE A N 1
ATOM 909 C CA . PHE A 1 109 ? 5.512 10.115 -4.072 1.00 95.88 109 PHE A CA 1
ATOM 910 C C . PHE A 1 109 ? 4.771 9.199 -5.030 1.00 95.88 109 PHE A C 1
ATOM 912 O O . PHE A 1 109 ? 4.221 8.164 -4.655 1.00 95.88 109 PHE A O 1
ATOM 919 N N . LEU A 1 110 ? 4.813 9.573 -6.297 1.00 96.62 110 LEU A N 1
ATOM 920 C CA . LEU A 1 110 ? 4.377 8.756 -7.403 1.00 96.62 110 LEU A CA 1
ATOM 921 C C . LEU A 1 110 ? 5.516 8.638 -8.402 1.00 96.62 110 LEU A C 1
ATOM 923 O O . LEU A 1 110 ? 6.077 9.650 -8.828 1.00 96.62 110 LEU A O 1
ATOM 927 N N . ILE A 1 111 ? 5.840 7.405 -8.774 1.00 96.56 111 ILE A N 1
ATOM 928 C CA . ILE A 1 111 ? 6.735 7.125 -9.889 1.00 96.56 111 ILE A CA 1
ATOM 929 C C . ILE A 1 111 ? 5.946 6.447 -11.007 1.00 96.56 111 ILE A C 1
ATOM 931 O O . ILE A 1 111 ? 5.120 5.570 -10.752 1.00 96.56 111 ILE A O 1
ATOM 935 N N . SER A 1 112 ? 6.162 6.878 -12.247 1.00 95.75 112 SER A N 1
ATOM 936 C CA . SER A 1 112 ? 5.692 6.164 -13.433 1.00 95.75 112 SER A CA 1
ATOM 937 C C . SER A 1 112 ? 6.892 5.654 -14.207 1.00 95.75 112 SER A C 1
ATOM 939 O O . SER A 1 112 ? 7.869 6.385 -14.364 1.00 95.75 112 SER A O 1
ATOM 941 N N . ALA A 1 113 ? 6.837 4.413 -14.673 1.00 96.44 113 ALA A N 1
ATOM 942 C CA . ALA A 1 113 ? 7.913 3.822 -15.451 1.00 96.44 113 ALA A CA 1
ATOM 943 C C . ALA A 1 113 ? 7.380 2.748 -16.392 1.00 96.44 113 ALA A C 1
ATOM 945 O O . ALA A 1 113 ? 6.477 1.989 -16.033 1.00 96.44 113 ALA A O 1
ATOM 946 N N . SER A 1 114 ? 7.984 2.655 -17.568 1.00 95.56 114 SER A N 1
ATOM 947 C CA . SER A 1 114 ? 7.620 1.637 -18.549 1.00 95.56 114 SER A CA 1
ATOM 948 C C . SER A 1 114 ? 8.468 0.381 -18.452 1.00 95.56 114 SER A C 1
ATOM 950 O O . SER A 1 114 ? 9.597 0.408 -17.953 1.00 95.56 114 SER A O 1
ATOM 952 N N . ASN A 1 115 ? 7.931 -0.723 -18.974 1.00 93.75 115 ASN A N 1
ATOM 953 C CA . ASN A 1 115 ? 8.590 -2.032 -19.016 1.00 93.75 115 ASN A CA 1
ATOM 954 C C . ASN A 1 115 ? 8.998 -2.555 -17.625 1.00 93.75 115 ASN A C 1
ATOM 956 O O . ASN A 1 115 ? 10.003 -3.253 -17.469 1.00 93.75 115 ASN A O 1
ATOM 960 N N . CYS A 1 116 ? 8.217 -2.215 -16.599 1.00 96.56 116 CYS A N 1
ATOM 961 C CA . CYS A 1 116 ? 8.381 -2.734 -15.245 1.00 96.56 116 CYS A CA 1
ATOM 962 C C . CYS A 1 116 ? 7.651 -4.068 -15.069 1.00 96.56 116 CYS A C 1
ATOM 964 O O . CYS A 1 116 ? 6.776 -4.438 -15.853 1.00 96.56 116 CYS A O 1
ATOM 966 N N . ARG A 1 117 ? 7.987 -4.801 -14.005 1.00 97.50 117 ARG A N 1
ATOM 967 C CA . ARG A 1 117 ? 7.304 -6.045 -13.641 1.00 97.50 117 ARG A CA 1
ATOM 968 C C . ARG A 1 117 ? 6.667 -5.949 -12.265 1.00 97.50 117 ARG A C 1
ATOM 970 O O . ARG A 1 117 ? 7.230 -5.330 -11.369 1.00 97.50 117 ARG A O 1
ATOM 977 N N . VAL A 1 118 ? 5.524 -6.604 -12.091 1.00 98.25 118 VAL A N 1
ATOM 978 C CA . VAL A 1 118 ? 4.863 -6.779 -10.788 1.00 98.25 118 VAL A CA 1
ATOM 979 C C . VAL A 1 118 ? 4.795 -8.267 -10.468 1.00 98.25 118 VAL A C 1
ATOM 981 O O . VAL A 1 118 ? 4.266 -9.049 -11.263 1.00 98.25 118 VAL A O 1
ATOM 984 N N . ILE A 1 119 ? 5.358 -8.666 -9.327 1.00 97.31 119 ILE A N 1
ATOM 985 C CA . ILE A 1 119 ? 5.537 -10.071 -8.941 1.00 97.31 119 ILE A CA 1
ATOM 986 C C . ILE A 1 119 ? 4.907 -10.343 -7.570 1.00 97.31 119 ILE A C 1
ATOM 988 O O . ILE A 1 119 ? 4.986 -9.524 -6.656 1.00 97.31 119 ILE A O 1
ATOM 992 N N . GLY A 1 120 ? 4.300 -11.523 -7.434 1.00 96.06 120 GLY A N 1
ATOM 993 C CA . GLY A 1 120 ? 3.718 -12.002 -6.182 1.00 96.06 120 GLY A CA 1
ATOM 994 C C . GLY A 1 120 ? 2.364 -11.370 -5.853 1.00 96.06 120 GLY A C 1
ATOM 995 O O . GLY A 1 120 ? 1.836 -10.543 -6.594 1.00 96.06 120 GLY A O 1
ATOM 996 N N . ASP A 1 121 ? 1.785 -11.794 -4.734 1.00 95.50 121 ASP A N 1
ATOM 997 C CA . ASP A 1 121 ? 0.514 -11.299 -4.190 1.00 95.50 121 ASP A CA 1
ATOM 998 C C . ASP A 1 121 ? 0.663 -10.030 -3.338 1.00 95.50 121 ASP A C 1
ATOM 1000 O O . ASP A 1 121 ? -0.328 -9.352 -3.057 1.00 95.50 121 ASP A O 1
ATOM 1004 N N . GLU A 1 122 ? 1.893 -9.683 -2.964 1.00 96.62 122 GLU A N 1
ATOM 1005 C CA . GLU A 1 122 ? 2.229 -8.421 -2.297 1.00 96.62 122 GLU A CA 1
ATOM 1006 C C . GLU A 1 122 ? 2.545 -7.287 -3.282 1.00 96.62 122 GLU A C 1
ATOM 1008 O O . GLU A 1 122 ? 2.640 -6.140 -2.862 1.00 96.62 1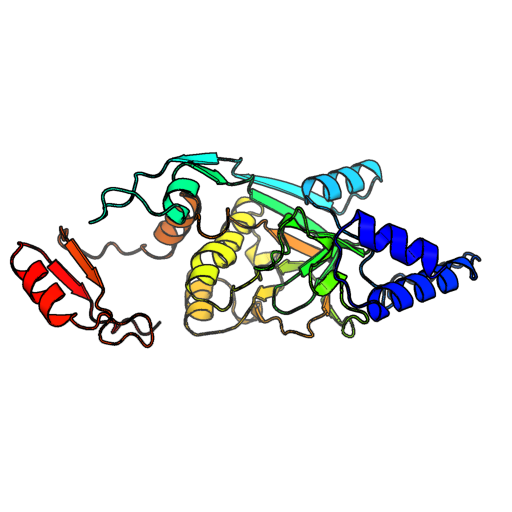22 GLU A O 1
ATOM 1013 N N . GLY A 1 123 ? 2.647 -7.575 -4.585 1.00 97.56 123 GLY A N 1
ATOM 1014 C CA . GLY A 1 123 ? 2.845 -6.553 -5.616 1.00 97.56 123 GLY A CA 1
ATOM 1015 C C . GLY A 1 123 ? 4.263 -5.990 -5.681 1.00 97.56 123 GLY A C 1
ATOM 1016 O O . GLY A 1 123 ? 4.430 -4.795 -5.907 1.00 97.56 123 GLY A O 1
ATOM 1017 N N . ALA A 1 124 ? 5.282 -6.836 -5.507 1.00 98.00 124 ALA A N 1
ATOM 1018 C CA . ALA A 1 124 ? 6.679 -6.422 -5.593 1.00 98.00 124 ALA A CA 1
ATOM 1019 C C . ALA A 1 124 ? 7.002 -5.855 -6.984 1.00 98.00 124 ALA A C 1
ATOM 1021 O O . ALA A 1 124 ? 6.715 -6.491 -8.003 1.00 98.00 124 ALA A O 1
ATOM 1022 N N . VAL A 1 125 ? 7.614 -4.673 -7.019 1.00 98.50 125 VAL A N 1
ATOM 1023 C CA . VAL A 1 125 ? 7.904 -3.926 -8.246 1.00 98.50 125 VAL A CA 1
ATOM 1024 C C . VAL A 1 125 ? 9.343 -4.161 -8.676 1.00 98.50 125 VAL A C 1
ATOM 1026 O O . VAL A 1 125 ? 10.278 -3.911 -7.916 1.00 98.50 125 VAL A O 1
ATOM 1029 N N . ILE A 1 126 ? 9.517 -4.609 -9.916 1.00 97.94 126 ILE A N 1
ATOM 1030 C CA . ILE A 1 126 ? 10.815 -4.771 -10.565 1.00 97.94 126 ILE A CA 1
ATOM 1031 C C . ILE A 1 126 ? 10.942 -3.728 -11.675 1.00 97.94 126 ILE A C 1
ATOM 1033 O O . ILE A 1 126 ? 10.093 -3.653 -12.563 1.00 97.94 126 ILE A O 1
ATOM 1037 N N . THR A 1 127 ? 11.999 -2.930 -11.635 1.00 97.19 127 THR A N 1
ATOM 1038 C CA . THR A 1 127 ? 12.313 -1.894 -12.626 1.00 97.19 127 THR A CA 1
ATOM 1039 C C . THR A 1 127 ? 12.693 -2.501 -13.984 1.00 97.19 127 THR A C 1
ATOM 1041 O O . THR A 1 127 ? 12.962 -3.704 -14.091 1.00 97.19 127 THR A O 1
ATOM 1044 N N . HIS A 1 128 ? 12.744 -1.675 -15.036 1.00 93.56 128 HIS A N 1
ATOM 1045 C CA . HIS A 1 128 ? 13.089 -2.125 -16.394 1.00 93.56 128 HIS A CA 1
ATOM 1046 C C . HIS A 1 128 ? 14.488 -2.761 -16.498 1.00 93.56 128 HIS A C 1
ATOM 1048 O O . HIS A 1 128 ? 14.740 -3.592 -17.366 1.00 93.56 128 HIS A O 1
ATOM 1054 N N . ASP A 1 129 ? 15.397 -2.421 -15.582 1.00 93.56 129 ASP A N 1
ATOM 1055 C CA . ASP A 1 129 ? 16.759 -2.952 -15.498 1.00 93.56 129 ASP A CA 1
ATOM 1056 C C . ASP A 1 129 ? 16.856 -4.132 -14.516 1.00 93.56 129 ASP A C 1
ATOM 1058 O O . ASP A 1 129 ? 17.935 -4.489 -14.047 1.00 93.56 129 ASP A O 1
ATOM 1062 N N . ASN A 1 130 ? 15.718 -4.779 -14.245 1.00 93.88 130 ASN A N 1
ATOM 1063 C CA . ASN A 1 130 ? 15.582 -5.989 -13.444 1.00 93.88 130 ASN A CA 1
ATOM 1064 C C . ASN A 1 130 ? 15.948 -5.839 -11.963 1.00 93.88 130 ASN A C 1
ATOM 1066 O O . ASN A 1 130 ? 16.324 -6.836 -11.353 1.00 93.88 130 ASN A O 1
ATOM 1070 N N . LYS A 1 131 ? 15.805 -4.661 -11.351 1.00 96.44 131 LYS A N 1
ATOM 1071 C CA . LYS A 1 131 ? 16.052 -4.472 -9.912 1.00 96.44 131 LYS A CA 1
ATOM 1072 C C . LYS A 1 131 ? 14.750 -4.351 -9.124 1.00 96.44 131 LYS A C 1
ATOM 1074 O O . LYS A 1 131 ? 13.782 -3.777 -9.605 1.00 96.44 131 LYS A O 1
ATOM 1079 N N . LEU A 1 132 ? 14.709 -4.892 -7.908 1.00 97.94 132 LEU A N 1
ATOM 1080 C CA . LEU A 1 132 ? 13.585 -4.671 -6.991 1.00 97.94 132 LEU A CA 1
ATOM 1081 C C . LEU A 1 132 ? 13.569 -3.204 -6.533 1.00 97.94 132 LEU A C 1
ATOM 1083 O O . LEU A 1 132 ? 14.605 -2.678 -6.135 1.00 97.94 132 LEU A O 1
ATOM 1087 N N . LEU A 1 133 ? 12.403 -2.567 -6.529 1.00 97.81 133 LEU A N 1
ATOM 1088 C CA . LEU A 1 133 ? 12.209 -1.235 -5.956 1.00 97.81 133 LEU A CA 1
ATOM 1089 C C . LEU A 1 133 ? 11.741 -1.372 -4.501 1.00 97.81 133 LEU A C 1
ATOM 1091 O O . LEU A 1 133 ? 10.586 -1.717 -4.245 1.00 97.81 133 LEU A O 1
ATOM 1095 N N . ALA A 1 134 ? 12.656 -1.205 -3.546 1.00 97.25 134 ALA A N 1
ATOM 1096 C CA . ALA A 1 134 ? 12.470 -1.670 -2.171 1.00 97.25 134 ALA A CA 1
ATOM 1097 C C . ALA A 1 134 ? 11.443 -0.857 -1.366 1.00 97.25 134 ALA A C 1
ATOM 1099 O O . ALA A 1 134 ? 10.608 -1.440 -0.677 1.00 97.25 134 ALA A O 1
ATOM 1100 N N . ASP A 1 135 ? 11.474 0.470 -1.471 1.00 95.62 135 ASP A N 1
ATOM 1101 C CA . ASP A 1 135 ? 10.608 1.385 -0.714 1.00 95.62 135 ASP A CA 1
ATOM 1102 C C . ASP A 1 135 ? 9.114 1.302 -1.079 1.00 95.62 135 ASP A C 1
ATOM 1104 O O . ASP A 1 135 ? 8.263 1.729 -0.298 1.00 95.62 135 ASP A O 1
ATOM 1108 N N . VAL A 1 136 ? 8.778 0.688 -2.218 1.00 97.06 136 VAL A N 1
ATOM 1109 C CA . VAL A 1 136 ? 7.394 0.381 -2.626 1.00 97.06 136 VAL A CA 1
ATOM 1110 C C . VAL A 1 136 ? 7.040 -1.109 -2.529 1.00 97.06 136 VAL A C 1
ATOM 1112 O O . VAL A 1 136 ? 5.861 -1.457 -2.577 1.00 97.06 136 VAL A O 1
ATOM 1115 N N . SER A 1 137 ? 8.032 -1.990 -2.353 1.00 97.25 137 SER A N 1
ATOM 1116 C CA . SER A 1 137 ? 7.872 -3.453 -2.285 1.00 97.25 137 SER A CA 1
ATOM 1117 C C . SER A 1 137 ? 8.007 -3.952 -0.843 1.00 97.25 137 SER A C 1
ATOM 1119 O O . SER A 1 137 ? 8.938 -4.677 -0.493 1.00 97.25 137 SER A O 1
ATOM 1121 N N . ARG A 1 138 ? 7.092 -3.517 0.031 1.00 95.25 138 ARG A N 1
ATOM 1122 C CA . ARG A 1 138 ? 7.093 -3.898 1.453 1.00 95.25 138 ARG A CA 1
ATOM 1123 C C . ARG A 1 138 ? 6.839 -5.398 1.605 1.00 95.25 138 ARG A C 1
ATOM 1125 O O . ARG A 1 138 ? 5.874 -5.902 1.050 1.00 95.25 138 ARG A O 1
ATOM 1132 N N . HIS A 1 139 ? 7.605 -6.042 2.487 1.00 95.00 139 HIS A N 1
ATOM 1133 C CA . HIS A 1 139 ? 7.317 -7.368 3.038 1.00 95.00 139 HIS A CA 1
ATOM 1134 C C . HIS A 1 139 ? 7.514 -7.328 4.562 1.00 95.00 139 HIS A C 1
ATOM 1136 O O . HIS A 1 139 ? 8.551 -6.883 5.042 1.00 95.00 139 HIS A O 1
ATOM 1142 N N . PHE A 1 140 ? 6.553 -7.799 5.367 1.00 91.62 140 PHE A N 1
ATOM 1143 C CA . PHE A 1 140 ? 6.551 -7.542 6.824 1.00 91.62 140 PHE A CA 1
ATOM 1144 C C . PHE A 1 140 ? 7.745 -8.093 7.612 1.00 91.62 140 PHE A C 1
ATOM 1146 O O . PHE A 1 140 ? 7.976 -7.671 8.744 1.00 91.62 140 PHE A O 1
ATOM 1153 N N . ARG A 1 141 ? 8.485 -9.054 7.053 1.00 88.88 141 ARG A N 1
ATOM 1154 C CA . ARG A 1 141 ? 9.669 -9.642 7.705 1.00 88.88 141 ARG A CA 1
ATOM 1155 C C . ARG A 1 141 ? 10.989 -9.067 7.196 1.00 88.88 141 ARG A C 1
ATOM 1157 O O . ARG A 1 141 ? 12.042 -9.523 7.627 1.00 88.88 141 ARG A O 1
ATOM 1164 N N . VAL A 1 142 ? 10.930 -8.128 6.255 1.00 90.06 142 VAL A N 1
ATOM 1165 C CA . VAL A 1 142 ? 12.095 -7.569 5.573 1.00 90.06 142 VAL A CA 1
ATOM 1166 C C . VAL A 1 142 ? 12.025 -6.055 5.680 1.00 90.06 142 VAL A C 1
ATOM 1168 O O . VAL A 1 142 ? 11.037 -5.421 5.323 1.00 90.06 142 VAL A O 1
ATOM 1171 N N . LYS A 1 143 ? 13.085 -5.489 6.226 1.00 86.94 143 LYS A N 1
ATOM 1172 C CA . LYS A 1 143 ? 13.333 -4.062 6.306 1.00 86.94 143 LYS A CA 1
ATOM 1173 C C . LYS A 1 143 ? 14.286 -3.667 5.176 1.00 86.94 143 LYS A C 1
ATOM 1175 O O . LYS A 1 143 ? 14.877 -4.509 4.503 1.00 86.94 143 LYS A O 1
ATOM 1180 N N . ILE A 1 144 ? 14.433 -2.367 4.956 1.00 83.81 144 ILE A N 1
ATOM 1181 C CA . ILE A 1 144 ? 15.272 -1.851 3.869 1.00 83.81 144 ILE A CA 1
ATOM 1182 C C . ILE A 1 144 ? 16.765 -2.178 4.061 1.00 83.81 144 ILE A C 1
ATOM 1184 O O . ILE A 1 144 ? 17.470 -2.432 3.089 1.00 83.81 144 ILE A O 1
ATOM 1188 N N . ASP A 1 145 ? 17.234 -2.252 5.309 1.00 85.56 145 ASP A N 1
ATOM 1189 C CA . ASP A 1 145 ? 18.608 -2.609 5.692 1.00 85.56 145 ASP A CA 1
ATOM 1190 C C . ASP A 1 145 ? 18.951 -4.080 5.405 1.00 85.56 145 ASP A C 1
ATOM 1192 O O . ASP A 1 145 ? 20.109 -4.408 5.156 1.00 85.56 145 ASP A O 1
ATOM 1196 N N . ASN A 1 146 ? 17.953 -4.968 5.373 1.00 90.69 146 ASN A N 1
ATOM 1197 C CA . ASN A 1 146 ? 18.122 -6.385 5.052 1.00 90.69 146 ASN A CA 1
ATOM 1198 C C . ASN A 1 146 ? 17.342 -6.823 3.804 1.00 90.69 146 ASN A C 1
ATOM 1200 O O . ASN A 1 146 ? 17.001 -7.998 3.654 1.00 90.69 146 ASN A O 1
ATOM 1204 N N . ILE A 1 147 ? 17.114 -5.895 2.872 1.00 93.25 147 ILE A N 1
ATOM 1205 C CA . ILE A 1 147 ? 16.307 -6.110 1.665 1.00 93.25 147 ILE A CA 1
ATOM 1206 C C . ILE A 1 147 ? 16.778 -7.281 0.793 1.00 93.25 147 ILE A C 1
ATOM 1208 O O . ILE A 1 147 ? 15.964 -7.898 0.118 1.00 93.25 147 ILE A O 1
ATOM 1212 N N . ASN A 1 148 ? 18.048 -7.688 0.869 1.00 91.38 148 ASN A N 1
ATOM 1213 C CA . ASN A 1 148 ? 18.557 -8.908 0.222 1.00 91.38 148 ASN A CA 1
ATOM 1214 C C . ASN A 1 148 ? 17.799 -10.195 0.611 1.00 91.38 148 ASN A C 1
ATOM 1216 O O . ASN A 1 148 ? 17.888 -11.195 -0.102 1.00 91.38 148 ASN A O 1
ATOM 1220 N N . LEU A 1 149 ? 17.063 -10.171 1.727 1.00 92.38 149 LEU A N 1
ATOM 1221 C CA . LEU A 1 149 ? 16.205 -11.256 2.206 1.00 92.38 149 LEU A CA 1
ATOM 1222 C C . LEU A 1 149 ? 14.765 -11.175 1.671 1.00 92.38 149 LEU A C 1
ATOM 1224 O O . LEU A 1 149 ? 13.923 -11.984 2.066 1.00 92.38 149 LEU A O 1
ATOM 1228 N N . HIS A 1 150 ? 14.452 -10.210 0.798 1.00 94.75 150 HIS A N 1
ATOM 1229 C CA . HIS A 1 150 ? 13.136 -10.104 0.176 1.00 94.75 150 HIS A CA 1
ATOM 1230 C C . HIS A 1 150 ? 12.807 -11.402 -0.584 1.00 94.75 150 HIS A C 1
ATOM 1232 O O . HIS A 1 150 ? 13.611 -11.820 -1.424 1.00 94.75 150 HIS A O 1
ATOM 1238 N N . PRO A 1 151 ? 11.636 -12.033 -0.362 1.00 92.31 151 PRO A N 1
ATOM 1239 C CA . PRO A 1 151 ? 11.321 -13.342 -0.940 1.00 92.31 151 PRO A CA 1
ATOM 1240 C C . PRO A 1 151 ? 11.512 -13.414 -2.457 1.00 92.31 151 PRO A C 1
ATOM 1242 O O . PRO A 1 151 ? 12.065 -14.387 -2.967 1.00 92.31 151 PRO A O 1
ATOM 1245 N N . GLU A 1 152 ? 11.131 -12.354 -3.173 1.00 92.94 152 GLU A N 1
ATOM 1246 C CA . GLU A 1 152 ? 11.298 -12.301 -4.627 1.00 92.94 152 GLU A CA 1
ATOM 1247 C C . GLU A 1 152 ? 12.776 -12.239 -5.061 1.00 92.94 152 GLU A C 1
ATOM 1249 O O . GLU A 1 152 ? 13.143 -12.896 -6.031 1.00 92.94 152 GLU A O 1
ATOM 1254 N N . LEU A 1 153 ? 13.664 -11.571 -4.308 1.00 91.62 153 LEU A N 1
ATOM 1255 C CA . LEU A 1 153 ? 15.118 -11.585 -4.565 1.00 91.62 153 LEU A CA 1
ATOM 1256 C C . LEU A 1 153 ? 15.758 -12.953 -4.271 1.00 91.62 153 LEU A C 1
ATOM 1258 O O . LEU A 1 153 ? 16.824 -13.294 -4.804 1.00 91.62 153 LEU A O 1
ATOM 1262 N N . CYS A 1 154 ? 15.126 -13.744 -3.405 1.00 88.94 154 CYS A N 1
ATOM 1263 C CA . CYS A 1 154 ? 15.579 -15.079 -3.028 1.00 88.94 154 CYS A CA 1
ATOM 1264 C C . CYS A 1 154 ? 15.016 -16.193 -3.925 1.00 88.94 154 CYS A C 1
ATOM 1266 O O . CYS A 1 154 ? 15.434 -17.345 -3.788 1.00 88.94 154 CYS A O 1
ATOM 1268 N N . ARG A 1 155 ? 14.090 -15.884 -4.841 1.00 86.31 155 ARG A N 1
ATOM 1269 C CA . ARG A 1 155 ? 13.456 -16.881 -5.707 1.00 86.31 155 ARG A CA 1
ATOM 1270 C C . ARG A 1 155 ? 14.456 -17.407 -6.741 1.00 86.31 155 ARG A C 1
ATOM 1272 O O . ARG A 1 155 ? 15.061 -16.633 -7.475 1.00 86.31 155 ARG A O 1
ATOM 1279 N N . LEU A 1 156 ? 14.619 -18.731 -6.803 1.00 80.50 156 LEU A N 1
ATOM 1280 C CA . LEU A 1 156 ? 15.486 -19.387 -7.797 1.00 80.50 156 LEU A CA 1
ATOM 1281 C C . LEU A 1 156 ? 14.898 -19.294 -9.209 1.00 80.50 156 LEU A C 1
ATOM 1283 O O . LEU A 1 156 ? 15.625 -19.102 -10.177 1.00 80.50 156 LEU A O 1
ATOM 1287 N N . GLU A 1 157 ? 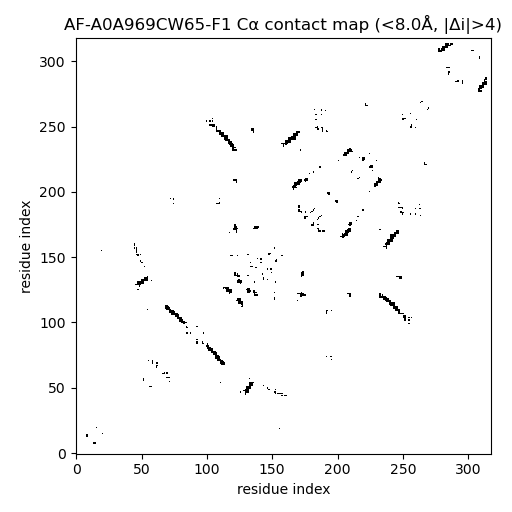13.574 -19.404 -9.308 1.00 84.69 157 GLU A N 1
ATOM 1288 C CA . GLU A 1 157 ? 12.831 -19.276 -10.554 1.00 84.69 157 GLU A CA 1
ATOM 1289 C C . GLU A 1 157 ? 11.610 -18.387 -10.334 1.00 84.69 157 GLU A C 1
ATOM 1291 O O . GLU A 1 157 ? 10.825 -18.588 -9.400 1.00 84.69 157 GLU A O 1
ATOM 1296 N N . LEU A 1 158 ? 11.443 -17.400 -11.209 1.00 88.75 158 LEU A N 1
ATOM 1297 C CA . LEU A 1 158 ? 10.240 -16.579 -11.243 1.00 88.75 158 LEU A CA 1
ATOM 1298 C C . LEU A 1 158 ? 9.114 -17.335 -11.970 1.00 88.75 158 LEU A C 1
ATOM 1300 O O . LEU A 1 158 ? 9.394 -18.095 -12.903 1.00 88.75 158 LEU A O 1
ATOM 1304 N N . PRO A 1 159 ? 7.836 -17.114 -11.604 1.00 89.69 159 PRO A N 1
ATOM 1305 C CA . PRO A 1 159 ? 6.706 -17.605 -12.390 1.00 89.69 159 PRO A CA 1
ATOM 1306 C C . PRO A 1 159 ? 6.808 -17.160 -13.857 1.00 89.69 159 PRO A C 1
ATOM 1308 O O . PRO A 1 159 ? 7.519 -16.210 -14.178 1.00 89.69 159 PRO A O 1
ATOM 1311 N N . LYS A 1 160 ? 6.078 -17.801 -14.774 1.00 90.81 160 LYS A N 1
ATOM 1312 C CA . LYS A 1 160 ? 6.047 -17.340 -16.170 1.00 90.81 160 LYS A CA 1
ATOM 1313 C C . LYS A 1 160 ? 5.420 -15.941 -16.236 1.00 90.81 160 LYS A C 1
ATOM 1315 O O . LYS A 1 160 ? 4.272 -15.773 -15.829 1.00 90.81 160 LYS A O 1
ATOM 1320 N N . GLY A 1 161 ? 6.179 -14.978 -16.759 1.00 91.44 161 GLY A N 1
ATOM 1321 C CA . GLY A 1 161 ? 5.704 -13.617 -16.988 1.00 91.44 161 GLY A CA 1
ATOM 1322 C C . GLY A 1 161 ? 4.563 -13.586 -18.003 1.00 91.44 161 GLY A C 1
ATOM 1323 O O . GLY A 1 161 ? 4.593 -14.316 -18.997 1.00 91.44 161 GLY A O 1
ATOM 1324 N N . LYS A 1 162 ? 3.557 -12.758 -17.734 1.00 95.00 162 LYS A N 1
ATOM 1325 C CA . LYS A 1 162 ? 2.458 -12.441 -18.648 1.00 95.00 162 LYS A CA 1
ATOM 1326 C C . LYS A 1 162 ? 2.518 -10.962 -18.990 1.00 95.00 162 LYS A C 1
ATOM 1328 O O . LYS A 1 162 ? 2.679 -10.143 -18.090 1.00 95.00 162 LYS A O 1
ATOM 1333 N N . GLU A 1 163 ? 2.369 -10.629 -20.260 1.00 96.06 163 GLU A N 1
ATOM 1334 C CA . GLU A 1 163 ? 2.214 -9.237 -20.673 1.00 96.06 163 GLU A CA 1
ATOM 1335 C C . GLU A 1 163 ? 0.893 -8.680 -20.145 1.00 96.06 163 GLU A C 1
ATOM 1337 O O . GLU A 1 163 ? -0.139 -9.358 -20.136 1.00 96.06 163 GLU A O 1
ATOM 1342 N N . LEU A 1 164 ? 0.952 -7.444 -19.670 1.00 95.81 164 LEU A N 1
ATOM 1343 C CA . LEU A 1 164 ? -0.185 -6.679 -19.207 1.00 95.81 164 LEU A CA 1
ATOM 1344 C C . LEU A 1 164 ? -0.110 -5.299 -19.876 1.00 95.81 164 LEU A C 1
ATOM 1346 O O . LEU A 1 164 ? 0.519 -4.396 -19.322 1.00 95.81 164 LEU A O 1
ATOM 1350 N N . PRO A 1 165 ? -0.706 -5.155 -21.075 1.00 94.81 165 PRO A N 1
ATOM 1351 C CA . PRO A 1 165 ? -0.628 -3.917 -21.839 1.00 94.81 165 PRO A CA 1
ATOM 1352 C C . PRO A 1 165 ? -1.431 -2.797 -21.175 1.00 94.81 165 PRO A C 1
ATOM 1354 O O . PRO A 1 165 ? -2.345 -3.062 -20.370 1.00 94.81 165 PRO A O 1
ATOM 1357 N N . GLY A 1 166 ? -1.100 -1.571 -21.573 1.00 95.19 166 GLY A N 1
ATOM 1358 C CA . GLY A 1 166 ? -1.710 -0.339 -21.096 1.00 95.19 166 GLY A CA 1
ATOM 1359 C C . GLY A 1 166 ? -1.087 0.214 -19.814 1.00 95.19 166 GLY A C 1
ATOM 1360 O O . GLY A 1 166 ? -0.014 -0.199 -19.362 1.00 95.19 166 GLY A O 1
ATOM 1361 N N . THR A 1 167 ? -1.797 1.166 -19.218 1.00 96.44 167 THR A N 1
ATOM 1362 C CA . THR A 1 167 ? -1.401 1.843 -17.985 1.00 96.44 167 THR A CA 1
ATOM 1363 C C . THR A 1 167 ? -1.987 1.126 -16.779 1.00 96.44 167 THR A C 1
ATOM 1365 O O . THR A 1 167 ? -3.203 1.029 -16.608 1.00 96.44 167 THR A O 1
ATOM 1368 N N . VAL A 1 168 ? -1.125 0.633 -15.898 1.00 98.06 168 VAL A N 1
ATOM 1369 C CA . VAL A 1 168 ? -1.525 -0.169 -14.739 1.00 98.06 168 VAL A CA 1
ATOM 1370 C C . VAL A 1 168 ? -1.025 0.489 -13.465 1.00 98.06 168 VAL A C 1
ATOM 1372 O O . VAL A 1 168 ? 0.147 0.827 -13.362 1.00 98.06 168 VAL A O 1
ATOM 1375 N N . ALA A 1 169 ? -1.886 0.634 -12.463 1.00 98.00 169 ALA A N 1
ATOM 1376 C CA . ALA A 1 169 ? -1.487 1.048 -11.124 1.00 98.00 169 ALA A CA 1
ATOM 1377 C C . ALA A 1 169 ? -1.293 -0.155 -10.210 1.00 98.00 169 ALA A C 1
ATOM 1379 O O . ALA A 1 169 ? -2.159 -1.027 -10.127 1.00 98.00 169 ALA A O 1
ATOM 1380 N N . VAL A 1 170 ? -0.192 -0.180 -9.462 1.00 98.44 170 VAL A N 1
ATOM 1381 C CA . VAL A 1 170 ? 0.017 -1.160 -8.392 1.00 98.44 170 VAL A CA 1
ATOM 1382 C C . VAL A 1 170 ? -0.379 -0.558 -7.045 1.00 98.44 170 VAL A C 1
ATOM 1384 O O . VAL A 1 170 ? 0.326 0.275 -6.487 1.00 98.44 170 VAL A O 1
ATOM 1387 N N . LEU A 1 171 ? -1.531 -0.977 -6.515 1.00 98.38 171 LEU A N 1
ATOM 1388 C CA . LEU A 1 171 ? -1.995 -0.584 -5.178 1.00 98.38 171 LEU A CA 1
ATOM 1389 C C . LEU A 1 171 ? -1.621 -1.627 -4.120 1.00 98.38 171 LEU A C 1
ATOM 1391 O O . LEU A 1 171 ? -1.471 -1.295 -2.943 1.00 98.38 171 LEU A O 1
ATOM 1395 N N . ALA A 1 172 ? -1.458 -2.884 -4.537 1.00 98.44 172 ALA A N 1
ATOM 1396 C CA . ALA A 1 172 ? -1.111 -3.993 -3.661 1.00 98.44 172 ALA A CA 1
ATOM 1397 C C . ALA A 1 172 ? 0.181 -3.741 -2.864 1.00 98.44 172 ALA A C 1
ATOM 1399 O O . ALA A 1 172 ? 1.144 -3.162 -3.369 1.00 98.44 172 ALA A O 1
ATOM 1400 N N . THR A 1 173 ? 0.172 -4.174 -1.605 1.00 97.31 173 THR A N 1
ATOM 1401 C CA . THR A 1 173 ? 1.330 -4.174 -0.696 1.00 97.31 173 THR A CA 1
ATOM 1402 C C . THR A 1 173 ? 1.166 -5.278 0.351 1.00 97.31 173 THR A C 1
ATOM 1404 O O . THR A 1 173 ? 0.079 -5.860 0.465 1.00 97.31 173 THR A O 1
ATOM 1407 N N . ALA A 1 174 ? 2.205 -5.593 1.128 1.00 96.19 174 ALA A N 1
ATOM 1408 C CA . ALA A 1 174 ? 2.126 -6.599 2.186 1.00 96.19 174 ALA A CA 1
ATOM 1409 C C . ALA A 1 174 ? 0.909 -6.390 3.101 1.00 96.19 174 ALA A C 1
ATOM 1411 O O . ALA A 1 174 ? 0.646 -5.298 3.605 1.00 96.19 174 ALA A O 1
ATOM 1412 N N . GLY A 1 175 ? 0.154 -7.469 3.314 1.00 94.94 175 GLY A N 1
ATOM 1413 C CA . GLY A 1 175 ? -1.011 -7.484 4.199 1.00 94.94 175 GLY A CA 1
ATOM 1414 C C . GLY A 1 175 ? -2.268 -6.797 3.672 1.00 94.94 175 GLY A C 1
ATOM 1415 O O . GLY A 1 175 ? -3.268 -6.834 4.381 1.00 94.94 175 GLY A O 1
ATOM 1416 N N . GLY A 1 176 ? -2.285 -6.237 2.457 1.00 96.44 176 GLY A N 1
ATOM 1417 C CA . GLY A 1 176 ? -3.428 -5.471 1.935 1.00 96.44 176 GLY A CA 1
ATOM 1418 C C . GLY A 1 176 ? -4.750 -6.243 1.774 1.00 96.44 176 GLY A C 1
ATOM 1419 O O . GLY A 1 176 ? -5.790 -5.643 1.536 1.00 96.44 176 GLY A O 1
ATOM 1420 N N . TYR A 1 177 ? -4.758 -7.567 1.966 1.00 94.94 177 TYR A N 1
ATOM 1421 C CA . TYR A 1 177 ? -5.985 -8.366 2.121 1.00 94.94 177 TYR A CA 1
ATOM 1422 C C . TYR A 1 177 ? -6.674 -8.175 3.488 1.00 94.94 177 TYR A C 1
ATOM 1424 O O . TYR A 1 177 ? -7.797 -8.640 3.693 1.00 94.94 177 TYR A O 1
ATOM 1432 N N . ASN A 1 178 ? -5.979 -7.583 4.460 1.00 95.19 178 ASN A N 1
ATOM 1433 C CA . ASN A 1 178 ? -6.479 -7.282 5.793 1.00 95.19 178 ASN A CA 1
ATOM 1434 C C . ASN A 1 178 ? -7.157 -5.910 5.799 1.00 95.19 178 ASN A C 1
ATOM 1436 O O . ASN A 1 178 ? -6.619 -4.964 5.239 1.00 95.19 178 ASN A O 1
ATOM 1440 N N . TYR A 1 179 ? -8.278 -5.782 6.509 1.00 93.75 179 TYR A N 1
ATOM 1441 C CA . TYR A 1 179 ? -9.053 -4.540 6.573 1.00 93.75 179 TYR A CA 1
ATOM 1442 C C . TYR A 1 179 ? -8.234 -3.306 6.995 1.00 93.75 179 TYR A C 1
ATOM 1444 O O . TYR A 1 179 ? -8.376 -2.244 6.398 1.00 93.75 179 TYR A O 1
ATOM 1452 N N . TYR A 1 180 ? -7.345 -3.439 7.987 1.00 93.88 180 TYR A N 1
ATOM 1453 C CA . TYR A 1 180 ? -6.501 -2.330 8.448 1.00 93.88 180 TYR A CA 1
ATOM 1454 C C . TYR A 1 180 ? -5.544 -1.860 7.347 1.00 93.88 180 TYR A C 1
ATOM 1456 O O . TYR A 1 180 ? -5.536 -0.683 7.000 1.00 93.88 180 TYR A O 1
ATOM 1464 N N . HIS A 1 181 ? -4.778 -2.790 6.770 1.00 96.19 181 HIS A N 1
ATOM 1465 C CA . HIS A 1 181 ? -3.810 -2.480 5.715 1.00 96.19 181 HIS A CA 1
ATOM 1466 C C . HIS A 1 181 ? -4.503 -2.028 4.430 1.00 96.19 181 HIS A C 1
ATOM 1468 O O . HIS A 1 181 ? -4.007 -1.157 3.729 1.00 96.19 181 HIS A O 1
ATOM 1474 N N . TRP A 1 182 ? -5.688 -2.557 4.138 1.00 97.62 182 TRP A N 1
ATOM 1475 C CA . TRP A 1 182 ? -6.496 -2.065 3.037 1.00 97.62 182 TRP A CA 1
ATOM 1476 C C . TRP A 1 182 ? -6.836 -0.581 3.208 1.00 97.62 182 TRP A C 1
ATOM 1478 O O . TRP A 1 182 ? -6.543 0.219 2.325 1.00 97.62 182 TRP A O 1
ATOM 1488 N N . LEU A 1 183 ? -7.401 -0.201 4.358 1.00 96.25 183 LEU A N 1
ATOM 1489 C CA . LEU A 1 183 ? -7.809 1.182 4.606 1.00 96.25 183 LEU A CA 1
ATOM 1490 C C . LEU A 1 183 ? -6.635 2.156 4.720 1.00 96.25 183 LEU A C 1
ATOM 1492 O O . LEU A 1 183 ? -6.771 3.301 4.302 1.00 96.25 183 LEU A O 1
ATOM 1496 N N . LEU A 1 184 ? -5.519 1.737 5.319 1.00 95.50 184 LEU A N 1
ATOM 1497 C CA . LEU A 1 184 ? -4.439 2.654 5.697 1.00 95.50 184 LEU A CA 1
ATOM 1498 C C . LEU A 1 184 ? -3.187 2.548 4.830 1.00 95.50 184 LEU A C 1
ATOM 1500 O O . LEU A 1 184 ? -2.440 3.515 4.774 1.00 95.50 184 LEU A O 1
ATOM 1504 N N . ASP A 1 185 ? -2.957 1.423 4.153 1.00 95.38 185 ASP A N 1
ATOM 1505 C CA . ASP A 1 185 ? -1.779 1.223 3.301 1.00 95.38 185 ASP A CA 1
ATOM 1506 C C . ASP A 1 185 ? -2.130 1.117 1.806 1.00 95.38 185 ASP A C 1
ATOM 1508 O O . ASP A 1 185 ? -1.326 1.532 0.974 1.00 95.38 185 ASP A O 1
ATOM 1512 N N . VAL A 1 186 ? -3.306 0.581 1.445 1.00 97.56 186 VAL A N 1
ATOM 1513 C CA . VAL A 1 186 ? -3.700 0.344 0.040 1.00 97.56 186 VAL A CA 1
ATOM 1514 C C . VAL A 1 186 ? -4.569 1.467 -0.520 1.00 97.56 186 VAL A C 1
ATOM 1516 O O . VAL A 1 186 ? -4.165 2.116 -1.480 1.00 97.56 186 VAL A O 1
ATOM 1519 N N . LEU A 1 187 ? -5.746 1.727 0.062 1.00 97.19 187 LEU A N 1
ATOM 1520 C CA . LEU A 1 187 ? -6.678 2.751 -0.430 1.00 97.19 187 LEU A CA 1
ATOM 1521 C C . LEU A 1 187 ? -6.053 4.146 -0.557 1.00 97.19 187 LEU A C 1
ATOM 1523 O O . LEU A 1 187 ? -6.279 4.777 -1.587 1.00 97.19 187 LEU A O 1
ATOM 1527 N N . PRO A 1 188 ? -5.243 4.641 0.402 1.00 96.25 188 PRO A N 1
ATOM 1528 C CA . PRO A 1 188 ? -4.687 5.991 0.311 1.00 96.25 188 PRO A CA 1
ATOM 1529 C C . PRO A 1 188 ? -3.722 6.167 -0.865 1.00 96.25 188 PRO A C 1
ATOM 1531 O O . PRO A 1 188 ? -3.434 7.290 -1.264 1.00 96.25 188 PRO A O 1
ATOM 1534 N N . ARG A 1 189 ? -3.247 5.075 -1.478 1.00 96.75 189 ARG A N 1
ATOM 1535 C CA . ARG A 1 189 ? -2.445 5.140 -2.706 1.00 96.75 189 ARG A CA 1
ATOM 1536 C C . ARG A 1 189 ? -3.249 5.681 -3.892 1.00 96.75 189 ARG A C 1
ATOM 1538 O O . ARG A 1 189 ? -2.649 6.260 -4.791 1.00 96.75 189 ARG A O 1
ATOM 1545 N N . LEU A 1 190 ? -4.582 5.563 -3.881 1.00 96.25 190 LEU A N 1
ATOM 1546 C CA . LEU A 1 190 ? -5.453 6.234 -4.854 1.00 96.25 190 LEU A CA 1
ATOM 1547 C C . LEU A 1 190 ? -5.389 7.756 -4.713 1.00 96.25 190 LEU A C 1
ATOM 1549 O O . LEU A 1 190 ? -5.348 8.449 -5.721 1.00 96.25 190 LEU A O 1
ATOM 1553 N N . GLU A 1 191 ? -5.300 8.275 -3.487 1.00 94.88 191 GLU A N 1
ATOM 1554 C CA . GLU A 1 191 ? -5.169 9.716 -3.243 1.00 94.88 191 GLU A CA 1
ATOM 1555 C C . GLU A 1 191 ? -3.843 10.261 -3.786 1.00 94.88 191 GLU A C 1
ATOM 1557 O O . G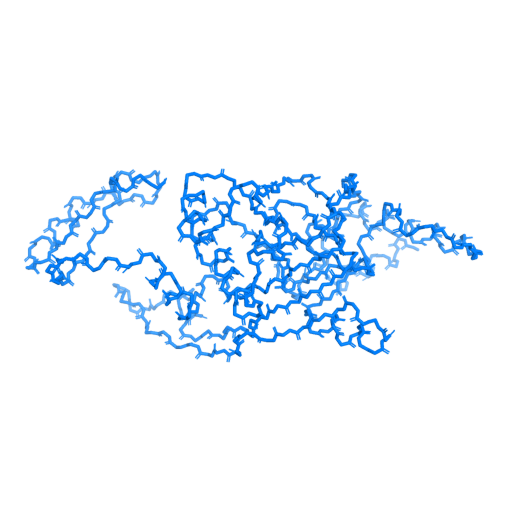LU A 1 191 ? -3.821 11.311 -4.428 1.00 94.88 191 GLU A O 1
ATOM 1562 N N . ILE A 1 192 ? -2.747 9.512 -3.602 1.00 95.31 192 ILE A N 1
ATOM 1563 C CA . ILE A 1 192 ? -1.434 9.842 -4.182 1.00 95.31 192 ILE A CA 1
ATOM 1564 C C . ILE A 1 192 ? -1.544 9.942 -5.710 1.00 95.31 192 ILE A C 1
ATOM 1566 O O . ILE A 1 192 ? -1.047 10.894 -6.315 1.00 95.31 192 ILE A O 1
ATOM 1570 N N . ILE A 1 193 ? -2.214 8.973 -6.342 1.00 95.38 193 ILE A N 1
ATOM 1571 C CA . ILE A 1 193 ? -2.440 8.970 -7.790 1.00 95.38 193 ILE A CA 1
ATOM 1572 C C . ILE A 1 193 ? -3.301 10.171 -8.204 1.00 95.38 193 ILE A C 1
ATOM 1574 O O . ILE A 1 193 ? -2.885 10.922 -9.083 1.00 95.38 193 ILE A O 1
ATOM 1578 N N . ASN A 1 194 ? -4.447 10.388 -7.556 1.00 91.69 194 ASN A N 1
ATOM 1579 C CA . ASN A 1 194 ? -5.410 11.443 -7.879 1.00 91.69 194 ASN A CA 1
ATOM 1580 C C . ASN A 1 194 ? -4.795 12.848 -7.838 1.00 91.69 194 ASN A C 1
ATOM 1582 O O . ASN A 1 194 ? -4.937 13.629 -8.775 1.00 91.69 194 ASN A O 1
ATOM 1586 N N . ASN A 1 195 ? -4.033 13.156 -6.787 1.00 86.75 195 ASN A N 1
ATOM 1587 C CA . ASN A 1 195 ? -3.391 14.466 -6.639 1.00 86.75 195 ASN A CA 1
ATOM 1588 C C . ASN A 1 195 ? -2.225 14.679 -7.611 1.00 86.75 195 ASN A C 1
ATOM 1590 O O . ASN A 1 195 ? -1.806 15.809 -7.880 1.00 86.75 195 ASN A O 1
ATOM 1594 N N . THR A 1 196 ? -1.673 13.593 -8.143 1.00 80.94 196 THR A N 1
ATOM 1595 C CA . THR A 1 196 ? -0.564 13.672 -9.088 1.00 80.94 196 THR A CA 1
ATOM 1596 C C . THR A 1 196 ? -1.058 13.703 -10.536 1.00 80.94 196 THR A C 1
ATOM 1598 O O . THR A 1 196 ? -0.443 14.391 -11.355 1.00 80.94 196 THR A O 1
ATOM 1601 N N . PHE A 1 197 ? -2.180 13.030 -10.820 1.00 77.50 197 PHE A N 1
ATOM 1602 C CA . PHE A 1 197 ? -2.816 12.862 -12.125 1.00 77.50 197 PHE A CA 1
ATOM 1603 C C . PHE A 1 197 ? -4.305 13.255 -12.070 1.00 77.50 197 PHE A C 1
ATOM 1605 O O . PHE A 1 197 ? -5.156 12.443 -11.717 1.00 77.50 197 PHE A O 1
ATOM 1612 N N . SER A 1 198 ? -4.634 14.468 -12.516 1.00 69.75 198 SER A N 1
ATOM 1613 C CA . SER A 1 198 ? -5.992 15.039 -12.429 1.00 69.75 198 SER A CA 1
ATOM 1614 C C . SER A 1 198 ? -7.099 14.227 -13.132 1.00 69.75 198 SER A C 1
ATOM 1616 O O . SER A 1 198 ? -8.252 14.336 -12.741 1.00 69.75 198 SER A O 1
ATOM 1618 N N . ASP A 1 199 ? -6.749 13.366 -14.101 1.00 70.94 199 ASP A N 1
ATOM 1619 C CA . ASP A 1 199 ? -7.683 12.506 -14.861 1.00 70.94 199 ASP A CA 1
ATOM 1620 C C . ASP A 1 199 ? -7.333 11.011 -14.755 1.00 70.94 199 ASP A C 1
ATOM 1622 O O . ASP A 1 199 ? -7.512 10.231 -15.699 1.00 70.94 199 ASP A O 1
ATOM 1626 N N . TYR A 1 200 ? -6.739 10.591 -13.637 1.00 76.12 200 TYR A N 1
ATOM 1627 C CA . TYR A 1 200 ? -6.173 9.245 -13.531 1.00 76.12 200 TYR A CA 1
ATOM 1628 C C . TYR A 1 200 ? -7.195 8.122 -13.757 1.00 76.12 200 TYR A C 1
ATOM 1630 O O . TYR A 1 200 ? -6.846 7.092 -14.330 1.00 76.12 200 TYR A O 1
ATOM 1638 N N . TYR A 1 201 ? -8.461 8.323 -13.378 1.00 75.00 201 TYR A N 1
ATOM 1639 C CA . TYR A 1 201 ? -9.525 7.338 -13.594 1.00 75.00 201 TYR A CA 1
ATOM 1640 C C . TYR A 1 201 ? -9.697 6.966 -15.073 1.00 75.00 201 TYR A C 1
ATOM 1642 O O . TYR A 1 201 ? -10.004 5.812 -15.390 1.00 75.00 201 TYR A O 1
ATOM 1650 N N . HIS A 1 202 ? -9.468 7.916 -15.984 1.00 81.94 202 HIS A N 1
ATOM 1651 C CA . HIS A 1 202 ? -9.535 7.681 -17.426 1.00 81.94 202 HIS A CA 1
ATOM 1652 C C . HIS A 1 202 ? -8.228 7.122 -17.987 1.00 81.94 202 HIS A C 1
ATOM 1654 O O . HIS A 1 202 ? -8.268 6.349 -18.937 1.00 81.94 202 HIS A O 1
ATOM 1660 N N . LYS A 1 203 ? -7.087 7.476 -17.386 1.00 88.44 203 LYS A N 1
ATOM 1661 C CA . LYS A 1 203 ? -5.752 7.096 -17.870 1.00 88.44 203 LYS A CA 1
ATOM 1662 C C . LYS A 1 203 ? -5.266 5.738 -17.376 1.00 88.44 203 LYS A C 1
ATOM 1664 O O . LYS A 1 203 ? -4.315 5.221 -17.940 1.00 88.44 203 LYS A O 1
ATOM 1669 N N . ILE A 1 204 ? -5.866 5.179 -16.327 1.00 95.44 204 ILE A N 1
ATOM 1670 C CA . ILE A 1 204 ? -5.462 3.885 -15.764 1.00 95.44 204 ILE A CA 1
ATOM 1671 C C . ILE A 1 204 ? -6.418 2.800 -16.244 1.00 95.44 204 ILE A C 1
ATOM 1673 O O . ILE A 1 204 ? -7.624 2.870 -16.006 1.00 95.44 204 ILE A O 1
ATOM 1677 N N . ASP A 1 205 ? -5.871 1.780 -16.895 1.00 96.75 205 ASP A N 1
ATOM 1678 C CA . ASP A 1 205 ? -6.613 0.642 -17.433 1.00 96.75 205 ASP A CA 1
ATOM 1679 C C . ASP A 1 205 ? -6.873 -0.418 -16.367 1.00 96.75 205 ASP A C 1
ATOM 1681 O O . ASP A 1 205 ? -7.926 -1.054 -16.374 1.00 96.75 205 ASP A O 1
ATOM 1685 N N . LYS A 1 206 ? -5.914 -0.628 -15.452 1.00 97.69 206 LYS A N 1
ATOM 1686 C CA . LYS A 1 206 ? -6.014 -1.657 -14.408 1.00 97.69 206 LYS A CA 1
ATOM 1687 C C . LYS A 1 206 ? -5.424 -1.208 -13.073 1.00 97.69 206 LYS A C 1
ATOM 1689 O O . LYS A 1 206 ? -4.380 -0.566 -13.032 1.00 97.69 206 LYS A O 1
ATOM 1694 N N . PHE A 1 207 ? -6.041 -1.640 -11.980 1.00 98.12 207 PHE A N 1
ATOM 1695 C CA . PHE A 1 207 ? -5.557 -1.495 -10.611 1.00 98.12 207 PHE A CA 1
ATOM 1696 C C . PHE A 1 207 ? -5.235 -2.873 -10.036 1.00 98.12 207 PHE A C 1
ATOM 1698 O O . PHE A 1 207 ? -6.130 -3.693 -9.821 1.00 98.12 207 PHE A O 1
ATOM 1705 N N . LEU A 1 208 ? -3.957 -3.132 -9.769 1.00 98.69 208 LEU A N 1
ATOM 1706 C CA . LEU A 1 208 ? -3.507 -4.360 -9.124 1.00 98.69 208 LEU A CA 1
ATOM 1707 C C . LEU A 1 208 ? -3.718 -4.251 -7.614 1.00 98.69 208 LEU A C 1
ATOM 1709 O O . LEU A 1 208 ? -3.126 -3.385 -6.964 1.00 98.69 208 LEU A O 1
ATOM 1713 N N . ILE A 1 209 ? -4.527 -5.147 -7.054 1.00 98.56 209 ILE A N 1
ATOM 1714 C CA . ILE A 1 209 ? -4.836 -5.200 -5.618 1.00 98.56 209 ILE A CA 1
ATOM 1715 C C . ILE A 1 209 ? -4.503 -6.571 -5.027 1.00 98.56 209 ILE A C 1
ATOM 1717 O O . ILE A 1 209 ? -4.337 -7.547 -5.753 1.00 98.56 209 ILE A O 1
ATOM 1721 N N . ASN A 1 210 ? -4.438 -6.681 -3.700 1.00 98.06 210 ASN A N 1
ATOM 1722 C CA . ASN A 1 210 ? -4.142 -7.962 -3.052 1.00 98.06 210 ASN A CA 1
ATOM 1723 C C . ASN A 1 210 ? -5.282 -8.979 -3.179 1.00 98.06 210 ASN A C 1
ATOM 1725 O O . ASN A 1 210 ? -5.039 -10.161 -3.401 1.00 98.06 210 ASN A O 1
ATOM 1729 N N . LYS A 1 211 ? -6.530 -8.550 -2.958 1.00 96.44 211 LYS A N 1
ATOM 1730 C CA . LYS A 1 211 ? -7.686 -9.448 -2.901 1.00 96.44 211 LYS A CA 1
ATOM 1731 C C . LYS A 1 211 ? -8.989 -8.684 -3.098 1.00 96.44 211 LYS A C 1
ATOM 1733 O O . LYS A 1 211 ? -9.159 -7.625 -2.511 1.00 96.44 211 LYS A O 1
ATOM 1738 N N . VAL A 1 212 ? -9.924 -9.285 -3.832 1.00 96.56 212 VAL A N 1
ATOM 1739 C CA . VAL A 1 212 ? -11.323 -8.842 -3.881 1.00 96.56 212 VAL A CA 1
ATOM 1740 C C . VAL A 1 212 ? -12.100 -9.438 -2.694 1.00 96.56 212 VAL A C 1
ATOM 1742 O O . VAL A 1 212 ? -12.094 -10.652 -2.473 1.00 96.56 212 VAL A O 1
ATOM 1745 N N . SER A 1 213 ? -12.752 -8.583 -1.912 1.00 95.38 213 SER A N 1
ATOM 1746 C CA . SER A 1 213 ? -13.659 -8.890 -0.802 1.00 95.38 213 SER A CA 1
ATOM 1747 C C . SER A 1 213 ? -14.816 -7.877 -0.755 1.00 95.38 213 SER A C 1
ATOM 1749 O O . SER A 1 213 ? -14.806 -6.891 -1.492 1.00 95.38 213 SER A O 1
ATOM 1751 N N . SER A 1 214 ? -15.792 -8.086 0.139 1.00 94.75 214 SER A N 1
ATOM 1752 C CA . SER A 1 214 ? -16.895 -7.141 0.390 1.00 94.75 214 SER A CA 1
ATOM 1753 C C . SER A 1 214 ? -16.386 -5.714 0.597 1.00 94.75 214 SER A C 1
ATOM 1755 O O . SER A 1 214 ? -16.743 -4.809 -0.155 1.00 94.75 214 SER A O 1
ATOM 1757 N N . PHE A 1 215 ? -15.499 -5.524 1.575 1.00 93.50 215 PHE A N 1
ATOM 1758 C CA . PHE A 1 215 ? -15.009 -4.201 1.938 1.00 93.50 215 PHE A CA 1
ATOM 1759 C C . PHE A 1 215 ? -14.108 -3.583 0.865 1.00 93.50 215 PHE A C 1
ATOM 1761 O O . PHE A 1 215 ? -14.158 -2.367 0.681 1.00 93.50 215 PHE A O 1
ATOM 1768 N N . THR 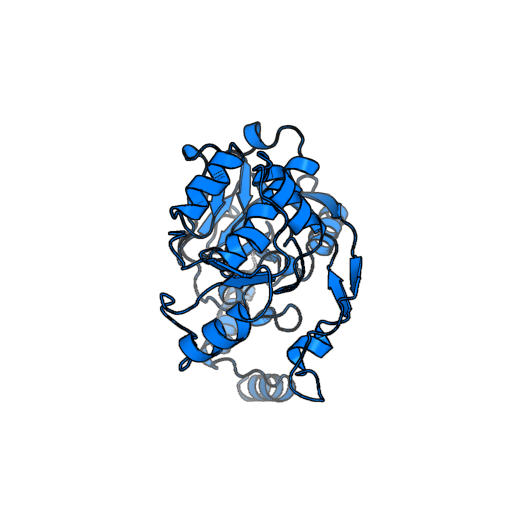A 1 216 ? -13.306 -4.368 0.128 1.00 96.31 216 THR A N 1
ATOM 1769 C CA . THR A 1 216 ? -12.493 -3.799 -0.961 1.00 96.31 216 THR A CA 1
ATOM 1770 C C . THR A 1 216 ? -13.384 -3.321 -2.096 1.00 96.31 216 THR A C 1
ATOM 1772 O O . THR A 1 216 ? -13.191 -2.220 -2.591 1.00 96.31 216 THR A O 1
ATOM 1775 N N . THR A 1 217 ? -14.394 -4.108 -2.478 1.00 96.50 217 THR A N 1
ATOM 1776 C CA . THR A 1 217 ? -15.314 -3.743 -3.561 1.00 96.50 217 THR A CA 1
ATOM 1777 C C . THR A 1 217 ? -16.146 -2.522 -3.188 1.00 96.50 217 THR A C 1
ATOM 1779 O O . THR A 1 217 ? -16.236 -1.585 -3.973 1.00 96.50 217 THR A O 1
ATOM 1782 N N . GLN A 1 218 ? -16.708 -2.496 -1.977 1.00 95.44 218 GLN A N 1
ATOM 1783 C CA . GLN A 1 218 ? -17.514 -1.369 -1.501 1.00 95.44 218 GLN A CA 1
ATOM 1784 C C . GLN A 1 218 ? -16.695 -0.078 -1.415 1.00 95.44 218 GLN A C 1
ATOM 1786 O O . GLN A 1 218 ? -17.110 0.947 -1.946 1.00 95.44 218 GLN A O 1
ATOM 1791 N N . SER A 1 219 ? -15.514 -0.126 -0.792 1.00 96.81 219 SER A N 1
ATOM 1792 C CA . SER A 1 219 ? -14.674 1.069 -0.643 1.00 96.81 219 SER A CA 1
ATOM 1793 C C . SER A 1 219 ? -14.141 1.599 -1.979 1.00 96.81 219 SER A C 1
ATOM 1795 O O . SER A 1 219 ? -14.104 2.811 -2.155 1.00 96.81 219 SER A O 1
ATOM 1797 N N . LEU A 1 220 ? -13.801 0.730 -2.940 1.00 96.62 220 LEU A N 1
ATOM 1798 C CA . LEU A 1 220 ? -13.437 1.146 -4.302 1.00 96.62 220 LEU A CA 1
ATOM 1799 C C . LEU A 1 220 ? -14.613 1.778 -5.049 1.00 96.62 220 LEU A C 1
ATOM 1801 O O . LEU A 1 220 ? -14.430 2.803 -5.696 1.00 96.62 220 LEU A O 1
ATOM 1805 N N . ALA A 1 221 ? -15.817 1.212 -4.925 1.00 94.81 221 ALA A N 1
ATOM 1806 C CA . ALA A 1 221 ? -17.014 1.769 -5.551 1.00 94.81 221 ALA A CA 1
ATOM 1807 C C . ALA A 1 221 ? -17.361 3.161 -4.995 1.00 94.81 221 ALA A C 1
ATOM 1809 O O . ALA A 1 221 ? -17.737 4.050 -5.751 1.00 94.81 221 ALA A O 1
ATOM 1810 N N . MET A 1 222 ? -17.180 3.381 -3.688 1.00 93.75 222 MET A N 1
ATOM 1811 C CA . MET A 1 222 ? -17.347 4.701 -3.058 1.00 93.75 222 MET A CA 1
ATOM 1812 C C . MET A 1 222 ? -16.314 5.737 -3.528 1.00 93.75 222 MET A C 1
ATOM 1814 O O . MET A 1 222 ? -16.560 6.936 -3.408 1.00 93.75 222 MET A O 1
ATOM 1818 N N . LEU A 1 223 ? -15.174 5.272 -4.043 1.00 93.50 223 LEU A N 1
ATOM 1819 C CA . LEU A 1 223 ? -14.139 6.076 -4.694 1.00 93.50 223 LEU A CA 1
ATOM 1820 C C . LEU A 1 223 ? -14.273 6.046 -6.225 1.00 93.50 223 LEU A C 1
ATOM 1822 O O . LEU A 1 223 ? -13.322 6.376 -6.918 1.00 93.50 223 LEU A O 1
ATOM 1826 N N . GLU A 1 224 ? -15.417 5.613 -6.760 1.00 92.69 224 GLU A N 1
ATOM 1827 C CA . GLU A 1 224 ? -15.723 5.642 -8.198 1.00 92.69 224 GLU A CA 1
ATOM 1828 C C . GLU A 1 224 ? -14.742 4.831 -9.073 1.00 92.69 224 GLU A C 1
ATOM 1830 O O . GLU A 1 224 ? -14.645 5.020 -10.287 1.00 92.69 224 GLU A O 1
ATOM 1835 N N . VAL A 1 225 ? -14.036 3.858 -8.484 1.00 94.44 225 VAL A N 1
ATOM 1836 C CA . VAL A 1 225 ? -13.191 2.926 -9.237 1.00 94.44 225 VAL A CA 1
ATOM 1837 C C . VAL A 1 225 ? -14.078 1.882 -9.910 1.00 94.44 225 VAL A C 1
ATOM 1839 O O . VAL A 1 225 ? -14.760 1.100 -9.245 1.00 94.44 225 VAL A O 1
ATOM 1842 N N . ASN A 1 226 ? -14.031 1.837 -11.244 1.00 94.19 226 ASN A N 1
ATOM 1843 C CA . ASN A 1 226 ? -14.759 0.837 -12.021 1.00 94.19 226 ASN A CA 1
ATOM 1844 C C . ASN A 1 226 ? -14.278 -0.590 -11.650 1.00 94.19 226 ASN A C 1
ATOM 1846 O O . ASN A 1 226 ? -13.080 -0.867 -11.782 1.00 94.19 226 ASN A O 1
ATOM 1850 N N . PRO A 1 227 ? -15.178 -1.504 -11.229 1.00 94.56 227 PRO A N 1
ATOM 1851 C CA . PRO A 1 227 ? -14.819 -2.875 -10.863 1.00 94.56 227 PRO A CA 1
ATOM 1852 C C . PRO A 1 227 ? -14.134 -3.663 -11.990 1.00 94.56 227 PRO A C 1
ATOM 1854 O O . PRO A 1 227 ? -13.281 -4.496 -11.693 1.00 94.56 227 PRO A O 1
ATOM 1857 N N . ASP A 1 228 ? -14.416 -3.365 -13.261 1.00 95.38 228 ASP A N 1
ATOM 1858 C CA . ASP A 1 228 ? -13.801 -4.037 -14.418 1.00 95.38 228 ASP A CA 1
ATOM 1859 C C . ASP A 1 228 ? -12.306 -3.718 -14.565 1.00 95.38 228 ASP A C 1
ATOM 1861 O O . ASP A 1 228 ? -11.556 -4.457 -15.205 1.00 95.38 228 ASP A O 1
ATOM 1865 N N . LYS A 1 229 ? -11.847 -2.627 -13.939 1.00 95.88 229 LYS A N 1
ATOM 1866 C CA . LYS A 1 229 ? -10.431 -2.248 -13.886 1.00 95.88 229 LYS A CA 1
ATOM 1867 C C . LYS A 1 229 ? -9.698 -2.902 -12.713 1.00 95.88 229 LYS A C 1
ATOM 1869 O O . LYS A 1 229 ? -8.480 -2.779 -12.613 1.00 95.88 229 LYS A O 1
ATOM 1874 N N . VAL A 1 230 ? -10.388 -3.581 -11.797 1.00 97.31 230 VAL A N 1
ATOM 1875 C CA . VAL A 1 230 ? -9.784 -4.136 -10.577 1.00 97.31 230 VAL A CA 1
ATOM 1876 C C . VAL A 1 230 ? -9.251 -5.541 -10.833 1.00 97.31 230 VAL A C 1
ATOM 1878 O O . VAL A 1 230 ? -9.997 -6.452 -11.182 1.00 97.31 230 VAL A O 1
ATOM 1881 N N . PHE A 1 231 ? -7.956 -5.750 -10.596 1.00 97.44 231 PHE A N 1
ATOM 1882 C CA . PHE A 1 231 ? -7.298 -7.025 -10.866 1.00 97.44 231 PHE A CA 1
ATOM 1883 C C . PHE A 1 231 ? -6.563 -7.559 -9.621 1.00 97.44 231 PHE A C 1
ATOM 1885 O O . PHE A 1 231 ? -5.564 -6.975 -9.192 1.00 97.44 231 PHE A O 1
ATOM 1892 N N . PRO A 1 232 ? -7.010 -8.674 -9.013 1.00 97.62 232 PRO A N 1
ATOM 1893 C CA . PRO A 1 232 ? -6.345 -9.241 -7.847 1.00 97.62 232 PRO A CA 1
ATOM 1894 C C . PRO A 1 232 ? -5.064 -9.998 -8.221 1.00 97.62 232 PRO A C 1
ATOM 1896 O O . PRO A 1 232 ? -5.041 -10.823 -9.138 1.00 97.62 232 PRO A O 1
ATOM 1899 N N . LEU A 1 233 ? -3.996 -9.758 -7.464 1.00 98.00 233 LEU A N 1
ATOM 1900 C CA . LEU A 1 233 ? -2.753 -10.512 -7.553 1.00 98.00 233 LEU A CA 1
ATOM 1901 C C . LEU A 1 233 ? -2.868 -11.883 -6.868 1.00 98.00 233 LEU A C 1
ATOM 1903 O O . LEU A 1 233 ? -3.724 -12.129 -6.022 1.00 98.00 233 LEU A O 1
ATOM 1907 N N . GLN A 1 234 ? -1.979 -12.794 -7.254 1.00 96.19 234 GLN A N 1
ATOM 1908 C CA . GLN A 1 234 ? -1.853 -14.141 -6.710 1.00 96.19 234 GLN A CA 1
ATOM 1909 C C . GLN A 1 234 ? -0.379 -14.428 -6.409 1.00 96.19 234 GLN A C 1
ATOM 1911 O O . GLN A 1 234 ? 0.512 -13.821 -6.996 1.00 96.19 234 GLN A O 1
ATOM 1916 N N . ALA A 1 235 ? -0.096 -15.432 -5.577 1.00 93.62 235 ALA A N 1
ATOM 1917 C CA . ALA A 1 235 ? 1.277 -15.791 -5.192 1.00 93.62 235 ALA A CA 1
ATOM 1918 C C . ALA A 1 235 ? 2.208 -16.149 -6.379 1.00 93.62 235 ALA A C 1
ATOM 1920 O O . ALA A 1 235 ? 3.437 -16.126 -6.264 1.00 93.62 235 ALA A O 1
ATOM 1921 N N . LYS A 1 236 ? 1.632 -16.517 -7.533 1.00 94.19 236 LYS A N 1
ATOM 1922 C CA . LYS A 1 236 ? 2.354 -16.797 -8.788 1.00 94.19 236 LYS A CA 1
ATOM 1923 C C . LYS A 1 236 ? 2.169 -15.708 -9.854 1.00 94.19 236 LYS A C 1
ATOM 1925 O O . LYS A 1 236 ? 2.529 -15.942 -11.006 1.00 94.19 236 LYS A O 1
ATOM 1930 N N . SER A 1 237 ? 1.609 -14.550 -9.503 1.00 96.31 237 SER A N 1
ATOM 1931 C CA . SER A 1 237 ? 1.534 -13.407 -10.411 1.00 96.31 237 SER A CA 1
ATOM 1932 C C . SER A 1 237 ? 2.934 -12.963 -10.817 1.00 96.31 237 SER A C 1
ATOM 1934 O O . SER A 1 237 ? 3.839 -12.866 -9.990 1.00 96.31 237 SER A O 1
ATOM 1936 N N . HIS A 1 238 ? 3.091 -12.709 -12.109 1.00 96.88 238 HIS A N 1
ATOM 1937 C CA . HIS A 1 238 ? 4.271 -12.104 -12.701 1.00 96.88 238 HIS A CA 1
ATOM 1938 C C . HIS A 1 238 ? 3.796 -11.397 -13.964 1.00 96.88 238 HIS A C 1
ATOM 1940 O O . HIS A 1 238 ? 3.529 -12.039 -14.980 1.00 96.88 238 HIS A O 1
ATOM 1946 N N . PHE A 1 239 ? 3.625 -10.086 -13.869 1.00 97.50 239 PHE A N 1
ATOM 1947 C CA . PHE A 1 239 ? 3.171 -9.255 -14.973 1.00 97.50 239 PHE A CA 1
ATOM 1948 C C . PHE A 1 239 ? 4.319 -8.412 -15.487 1.00 97.50 239 PHE A C 1
ATOM 1950 O O . PHE A 1 239 ? 5.031 -7.823 -14.684 1.00 97.50 239 PHE A O 1
ATOM 1957 N N . LEU A 1 240 ? 4.484 -8.367 -16.803 1.00 96.81 240 LEU A N 1
ATOM 1958 C CA . LEU A 1 240 ? 5.275 -7.365 -17.499 1.00 96.81 240 LEU A CA 1
ATOM 1959 C C . LEU A 1 240 ? 4.312 -6.268 -17.940 1.00 96.81 240 LEU A C 1
ATOM 1961 O O . LEU A 1 240 ? 3.386 -6.540 -18.699 1.00 96.81 240 LEU A O 1
ATOM 1965 N N . VAL A 1 241 ? 4.513 -5.065 -17.426 1.00 97.38 241 VAL A N 1
ATOM 1966 C CA . VAL A 1 241 ? 3.594 -3.945 -17.588 1.00 97.38 241 VAL A CA 1
ATOM 1967 C C . VAL A 1 241 ? 4.210 -2.929 -18.535 1.00 97.38 241 VAL A C 1
ATOM 1969 O O . VAL A 1 241 ? 5.361 -2.531 -18.352 1.00 97.38 241 VAL A O 1
ATOM 1972 N N . GLU A 1 242 ? 3.425 -2.509 -19.522 1.00 94.88 242 GLU A N 1
ATOM 1973 C CA . GLU A 1 242 ? 3.829 -1.506 -20.506 1.00 94.88 242 GLU A CA 1
ATOM 1974 C C . GLU A 1 242 ? 4.110 -0.162 -19.833 1.00 94.88 242 GLU A C 1
ATOM 1976 O O . GLU A 1 242 ? 5.250 0.285 -19.879 1.00 94.88 242 GLU A O 1
ATOM 1981 N N . HIS A 1 243 ? 3.130 0.398 -19.111 1.00 96.12 243 HIS A N 1
ATOM 1982 C CA . HIS A 1 243 ? 3.272 1.618 -18.312 1.00 96.12 243 HIS A CA 1
ATOM 1983 C C . HIS A 1 243 ? 2.788 1.383 -16.875 1.00 96.12 243 HIS A C 1
ATOM 1985 O O . HIS A 1 243 ? 1.598 1.179 -16.629 1.00 96.12 243 HIS A O 1
ATOM 1991 N N . LEU A 1 244 ? 3.698 1.398 -15.900 1.00 98.00 244 LEU A N 1
ATOM 1992 C CA . LEU A 1 244 ? 3.376 1.139 -14.497 1.00 98.00 244 LEU A CA 1
ATOM 1993 C C . LEU A 1 244 ? 3.321 2.442 -13.692 1.00 98.00 244 LEU A C 1
ATOM 1995 O O . LEU A 1 244 ? 4.288 3.199 -13.649 1.00 98.00 244 LEU A O 1
ATOM 1999 N N . ILE A 1 245 ? 2.200 2.660 -13.007 1.00 97.69 245 ILE A N 1
ATOM 2000 C CA . ILE A 1 245 ? 1.981 3.717 -12.018 1.00 97.69 245 ILE A CA 1
ATOM 2001 C C . ILE A 1 245 ? 2.226 3.135 -10.624 1.00 97.69 245 ILE A C 1
ATOM 2003 O O . ILE A 1 245 ? 1.545 2.203 -10.187 1.00 97.69 245 ILE A O 1
ATOM 2007 N N . ILE A 1 246 ? 3.216 3.680 -9.926 1.00 98.06 246 ILE A N 1
ATOM 2008 C CA . ILE A 1 246 ? 3.776 3.125 -8.694 1.00 98.06 246 ILE A CA 1
ATOM 2009 C C . ILE A 1 246 ? 3.679 4.195 -7.594 1.00 98.06 246 ILE A C 1
ATOM 2011 O O . ILE A 1 246 ? 4.608 4.981 -7.390 1.00 98.06 246 ILE A O 1
ATOM 2015 N N . PRO A 1 247 ? 2.541 4.295 -6.892 1.00 97.44 247 PRO A N 1
ATOM 2016 C CA . PRO A 1 247 ? 2.447 5.155 -5.715 1.00 97.44 247 PRO A CA 1
ATOM 2017 C C . PRO A 1 247 ? 3.349 4.619 -4.604 1.00 97.44 247 PRO A C 1
ATOM 2019 O O . PRO A 1 247 ? 3.458 3.404 -4.435 1.00 97.44 247 PRO A O 1
ATOM 2022 N N . SER A 1 248 ? 3.960 5.500 -3.818 1.00 97.06 248 SER A N 1
ATOM 2023 C CA . SER A 1 248 ? 4.682 5.114 -2.607 1.00 97.06 248 SER A CA 1
ATOM 2024 C C . SER A 1 248 ? 3.747 4.439 -1.600 1.00 97.06 248 SER A C 1
ATOM 2026 O O . SER A 1 248 ? 2.518 4.430 -1.737 1.00 97.06 248 SER A O 1
ATOM 2028 N N . LEU A 1 249 ? 4.329 3.895 -0.536 1.00 95.38 249 LEU A N 1
ATOM 2029 C CA . LEU A 1 249 ? 3.560 3.578 0.661 1.00 95.38 249 LEU A CA 1
ATOM 2030 C C . LEU A 1 249 ? 3.125 4.901 1.322 1.00 95.38 249 LEU A C 1
ATOM 2032 O O . LEU A 1 249 ? 3.879 5.876 1.267 1.00 95.38 249 LEU A O 1
ATOM 2036 N N . PRO A 1 250 ? 1.924 4.973 1.919 1.00 92.56 250 PRO A N 1
ATOM 2037 C CA . PRO A 1 250 ? 1.370 6.240 2.403 1.00 92.56 250 PRO A CA 1
ATOM 2038 C C . PRO A 1 250 ? 1.949 6.707 3.753 1.00 92.56 250 PRO A C 1
ATOM 2040 O O . PRO A 1 250 ? 1.710 7.836 4.190 1.00 92.56 250 PRO A O 1
ATOM 2043 N N . GLY A 1 251 ? 2.713 5.846 4.425 1.00 88.69 251 GLY A N 1
ATOM 2044 C CA . GLY A 1 251 ? 3.379 6.158 5.682 1.00 88.69 251 GLY A CA 1
ATOM 2045 C C . GLY A 1 251 ? 4.109 4.958 6.276 1.00 88.69 251 GLY A C 1
ATOM 2046 O O . GLY A 1 251 ? 4.151 3.861 5.697 1.00 88.69 251 GLY A O 1
ATOM 2047 N N . GLU A 1 252 ? 4.673 5.184 7.457 1.00 85.44 252 GLU A N 1
ATOM 2048 C CA . GLU A 1 252 ? 5.357 4.163 8.234 1.00 85.44 252 GLU A CA 1
ATOM 2049 C C . GLU A 1 252 ? 4.402 3.072 8.721 1.00 85.44 252 GLU A C 1
ATOM 2051 O O . GLU A 1 252 ? 3.222 3.288 9.024 1.00 85.44 252 GLU A O 1
ATOM 2056 N N . LEU A 1 253 ? 4.930 1.852 8.808 1.00 84.00 253 LEU A N 1
ATOM 2057 C CA . LEU A 1 253 ? 4.129 0.701 9.195 1.00 84.00 253 LEU A CA 1
ATOM 2058 C C . LEU A 1 253 ? 3.581 0.890 10.619 1.00 84.00 253 LEU A C 1
ATOM 2060 O O . LEU A 1 253 ? 4.327 1.115 11.572 1.00 84.00 253 LEU A O 1
ATOM 2064 N N . TYR A 1 254 ? 2.264 0.725 10.771 1.00 81.94 254 TYR A N 1
ATOM 2065 C CA . TYR A 1 254 ? 1.540 0.916 12.035 1.00 81.94 254 TYR A CA 1
ATOM 2066 C C . TYR A 1 254 ? 1.543 2.359 12.573 1.00 81.94 254 TYR A C 1
ATOM 2068 O O . TYR A 1 254 ? 1.363 2.549 13.781 1.00 81.94 254 TYR A O 1
ATOM 2076 N N . ALA A 1 255 ? 1.760 3.344 11.701 1.00 83.44 255 ALA A N 1
ATOM 2077 C CA . ALA A 1 255 ? 1.853 4.762 12.029 1.00 83.44 255 ALA A CA 1
ATOM 2078 C C . ALA A 1 255 ? 1.141 5.616 10.957 1.00 83.44 255 ALA A C 1
ATOM 2080 O O . ALA A 1 255 ? 1.798 6.306 10.181 1.00 83.44 255 ALA A O 1
ATOM 2081 N N . PRO A 1 256 ? -0.203 5.565 10.871 1.00 83.75 256 PRO A N 1
ATOM 2082 C CA . PRO A 1 256 ? -0.926 6.284 9.828 1.00 83.75 256 PRO A CA 1
ATOM 2083 C C . PRO A 1 256 ? -0.722 7.800 9.946 1.00 83.75 256 PRO A C 1
ATOM 2085 O O . PRO A 1 256 ? -0.943 8.393 11.003 1.00 83.75 256 PRO A O 1
ATOM 2088 N N . SER A 1 257 ? -0.332 8.424 8.837 1.00 87.69 257 SER A N 1
ATOM 2089 C CA . SER A 1 257 ? -0.201 9.875 8.704 1.00 87.69 257 SER A CA 1
ATOM 2090 C C . SER A 1 257 ? -1.562 10.585 8.835 1.00 87.69 257 SER A C 1
ATOM 2092 O O . SER A 1 257 ? -2.569 10.038 8.381 1.00 87.69 257 SER A O 1
ATOM 2094 N N . PRO A 1 258 ? -1.629 11.821 9.373 1.00 89.31 258 PRO A N 1
ATOM 2095 C CA . PRO A 1 258 ? -2.872 12.592 9.475 1.00 89.31 258 PRO A CA 1
ATOM 2096 C C . PRO A 1 258 ? -3.635 12.717 8.154 1.00 89.31 258 PRO A C 1
ATOM 2098 O O . PRO A 1 258 ? -4.845 12.513 8.134 1.00 89.31 258 PRO A O 1
ATOM 2101 N N . TRP A 1 259 ? -2.924 12.929 7.042 1.00 91.88 259 TRP A N 1
ATOM 2102 C CA . TRP A 1 259 ? -3.541 13.049 5.720 1.00 91.88 259 TRP A CA 1
ATOM 2103 C C . TRP A 1 259 ? -4.316 11.787 5.309 1.00 91.88 259 TRP A C 1
ATOM 2105 O O . TRP A 1 259 ? -5.328 11.894 4.624 1.00 91.88 259 TRP A O 1
ATOM 2115 N N . ILE A 1 260 ? -3.896 10.597 5.763 1.00 93.50 260 ILE A N 1
ATOM 2116 C CA . ILE A 1 260 ? -4.617 9.341 5.512 1.00 93.50 260 ILE A CA 1
ATOM 2117 C C . ILE A 1 260 ? -5.965 9.380 6.231 1.00 93.50 260 ILE A C 1
ATOM 2119 O O . ILE A 1 260 ? -6.994 9.032 5.656 1.00 93.50 260 ILE A O 1
ATOM 2123 N N . CYS A 1 261 ? -5.975 9.826 7.490 1.00 91.75 261 CYS A N 1
ATOM 2124 C CA . CYS A 1 261 ? -7.207 9.986 8.255 1.00 91.75 261 CYS A CA 1
ATOM 2125 C C . CYS A 1 261 ? -8.141 11.000 7.588 1.00 91.75 261 CYS A C 1
ATOM 2127 O O . CYS A 1 261 ? -9.340 10.747 7.504 1.00 91.75 261 CYS A O 1
ATOM 2129 N N . ASP A 1 262 ? -7.607 12.115 7.097 1.00 92.88 262 ASP A N 1
ATOM 2130 C CA . ASP A 1 262 ? -8.401 13.144 6.426 1.00 92.88 262 ASP A CA 1
ATOM 2131 C C . ASP A 1 262 ? -8.961 12.639 5.092 1.00 92.88 262 ASP A C 1
ATOM 2133 O O . ASP A 1 262 ? -10.158 12.781 4.848 1.00 92.88 262 ASP A O 1
ATOM 2137 N N . PHE A 1 263 ? -8.155 11.936 4.289 1.00 94.12 263 PHE A N 1
ATOM 2138 C CA . PHE A 1 263 ? -8.601 11.241 3.078 1.00 94.12 263 PHE A CA 1
ATOM 2139 C C . PHE A 1 263 ? -9.774 10.294 3.365 1.00 94.12 263 PHE A C 1
ATOM 2141 O O . PHE A 1 263 ? -10.813 10.369 2.704 1.00 94.12 263 PHE A O 1
ATOM 2148 N N . LEU A 1 264 ? -9.646 9.430 4.378 1.00 94.56 264 LEU A N 1
ATOM 2149 C CA . LEU A 1 264 ? -10.705 8.490 4.741 1.00 94.56 264 LEU A CA 1
ATOM 2150 C C . LEU A 1 264 ? -11.969 9.219 5.214 1.00 94.56 264 LEU A C 1
ATOM 2152 O O . LEU A 1 264 ? -13.073 8.874 4.798 1.00 94.56 264 LEU A O 1
ATOM 2156 N N . ARG A 1 265 ? -11.834 10.243 6.063 1.00 92.19 265 ARG A N 1
ATOM 2157 C CA . ARG A 1 265 ? -12.985 11.012 6.558 1.00 92.19 265 ARG A CA 1
ATOM 2158 C C . ARG A 1 265 ? -13.706 11.732 5.424 1.00 92.19 265 ARG A C 1
ATOM 2160 O O . ARG A 1 265 ? -14.923 11.616 5.323 1.00 92.19 265 ARG A O 1
ATOM 2167 N N . ASN A 1 266 ? -12.971 12.411 4.550 1.00 91.88 266 ASN A N 1
ATOM 2168 C CA . ASN A 1 266 ? -13.545 13.179 3.445 1.00 91.88 266 ASN A CA 1
ATOM 2169 C C . ASN A 1 266 ? -14.293 12.285 2.445 1.00 91.88 266 ASN A C 1
ATOM 2171 O O . ASN A 1 266 ? -15.313 12.694 1.891 1.00 91.88 266 ASN A O 1
ATOM 2175 N N . ASN A 1 267 ? -13.827 11.050 2.242 1.00 91.44 267 ASN A N 1
ATOM 2176 C CA . ASN A 1 267 ? -14.454 10.124 1.302 1.00 91.44 267 ASN A CA 1
ATOM 2177 C C . ASN A 1 267 ? -15.593 9.297 1.912 1.00 91.44 267 ASN A C 1
ATOM 2179 O O . ASN A 1 267 ? -16.589 9.050 1.231 1.00 91.44 267 ASN A O 1
ATOM 2183 N N . PHE A 1 268 ? -15.487 8.900 3.184 1.00 91.56 268 PHE A N 1
ATOM 2184 C CA . PHE A 1 268 ? -16.411 7.939 3.798 1.00 91.56 268 PHE A CA 1
ATOM 2185 C C . PHE A 1 268 ? -17.373 8.548 4.830 1.00 91.56 268 PHE A C 1
ATOM 2187 O O . PHE A 1 268 ? -18.376 7.918 5.154 1.00 91.56 268 PHE A O 1
ATOM 2194 N N . LEU A 1 269 ? -17.132 9.772 5.317 1.00 87.12 269 LEU A N 1
ATOM 2195 C CA . LEU A 1 269 ? -18.000 10.469 6.283 1.00 87.12 269 LEU A CA 1
ATOM 2196 C C . LEU A 1 269 ? -18.786 11.629 5.649 1.00 87.12 269 LEU A C 1
ATOM 2198 O O . LEU A 1 269 ? -19.020 12.653 6.289 1.00 87.12 269 LEU A O 1
ATOM 2202 N N . LYS A 1 270 ? -19.205 11.482 4.385 1.00 73.75 270 LYS A N 1
ATOM 2203 C CA . LYS A 1 270 ? -19.911 12.540 3.633 1.00 73.75 270 LYS A CA 1
ATOM 2204 C C . LYS A 1 270 ? -21.270 12.921 4.239 1.00 73.75 270 LYS A C 1
ATOM 2206 O O . LYS A 1 270 ? -21.701 14.060 4.093 1.00 73.75 270 LYS A O 1
ATOM 2211 N N . GLN A 1 271 ? -21.933 12.002 4.943 1.00 68.38 271 GLN A N 1
ATOM 2212 C CA . GLN A 1 271 ? -23.143 12.300 5.711 1.00 68.38 271 GLN A CA 1
ATOM 2213 C C . GLN A 1 271 ? -22.782 12.471 7.186 1.00 68.38 271 GLN A C 1
ATOM 2215 O O . GLN A 1 271 ? -22.446 11.505 7.872 1.00 68.38 271 GLN A O 1
ATOM 2220 N N . LYS A 1 272 ? -22.880 13.707 7.689 1.00 63.50 272 LYS A N 1
ATOM 2221 C CA . LYS A 1 272 ? -22.966 13.931 9.132 1.00 63.50 272 LYS A CA 1
ATOM 2222 C C . LYS A 1 272 ? -24.316 13.386 9.574 1.00 63.50 272 LYS A C 1
ATOM 2224 O O . LYS A 1 272 ? -25.341 14.009 9.328 1.00 63.50 272 LYS A O 1
ATOM 2229 N N . ALA A 1 273 ? -24.324 12.204 10.171 1.00 66.50 273 ALA A N 1
ATOM 2230 C CA . ALA A 1 273 ? -25.486 11.796 10.937 1.00 66.50 273 ALA A CA 1
ATOM 2231 C C . ALA A 1 273 ? -25.655 12.796 12.097 1.00 66.50 273 ALA A C 1
ATOM 2233 O O . ALA A 1 273 ? -24.657 13.191 12.708 1.00 66.50 273 ALA A O 1
ATOM 2234 N N . ASP A 1 274 ? -26.895 13.200 12.386 1.00 67.88 274 ASP A N 1
ATOM 2235 C CA . ASP A 1 274 ? -27.254 13.963 13.589 1.00 67.88 274 ASP A CA 1
ATOM 2236 C C . ASP A 1 274 ? -27.076 13.062 14.819 1.00 67.88 274 ASP A C 1
ATOM 2238 O O . ASP A 1 274 ? -28.021 12.549 15.418 1.00 67.88 274 ASP A O 1
ATOM 2242 N N . ILE A 1 275 ? -25.819 12.783 15.159 1.00 70.06 275 ILE A N 1
ATOM 2243 C CA . ILE A 1 275 ? -25.451 11.990 16.322 1.00 70.06 275 ILE A CA 1
ATOM 2244 C C . ILE A 1 275 ? -25.124 12.969 17.436 1.00 70.06 275 ILE A C 1
ATOM 2246 O O . ILE A 1 275 ? -24.215 13.793 17.316 1.00 70.06 275 ILE A O 1
ATOM 2250 N N . GLN A 1 276 ? -25.847 12.847 18.545 1.00 74.12 276 GLN A N 1
ATOM 2251 C CA . GLN A 1 276 ? -25.488 13.550 19.767 1.00 74.12 276 GLN A CA 1
ATOM 2252 C C . GLN A 1 276 ? -24.067 13.143 20.195 1.00 74.12 276 GLN A C 1
ATOM 2254 O O . GLN A 1 276 ? -23.760 11.946 20.205 1.00 74.12 276 GLN A O 1
ATOM 2259 N N . PRO A 1 277 ? -23.186 14.096 20.546 1.00 74.12 277 PRO A N 1
ATOM 2260 C CA . PRO A 1 277 ? -21.823 13.781 20.948 1.00 74.12 277 PRO A CA 1
ATOM 2261 C C . PRO A 1 277 ? -21.809 12.807 22.129 1.00 74.12 277 PRO A C 1
ATOM 2263 O O . PRO A 1 277 ? -22.294 13.116 23.217 1.00 74.12 277 PRO A O 1
ATOM 2266 N N . ILE A 1 278 ? -21.222 11.628 21.930 1.00 76.38 278 ILE A N 1
ATOM 2267 C CA . ILE A 1 278 ? -20.980 10.681 23.021 1.00 76.38 278 ILE A CA 1
ATOM 2268 C C . ILE A 1 278 ? -19.626 10.983 23.663 1.00 76.38 278 ILE A C 1
ATOM 2270 O O . ILE A 1 278 ? -18.626 11.174 22.973 1.00 76.38 278 ILE A O 1
ATOM 2274 N N . LYS A 1 279 ? -19.574 11.013 25.000 1.00 78.25 279 LYS A N 1
ATOM 2275 C CA . LYS A 1 279 ? -18.314 11.242 25.728 1.00 78.25 279 LYS A CA 1
ATOM 2276 C C . LYS A 1 279 ? -17.410 10.012 25.714 1.00 78.25 279 LYS A C 1
ATOM 2278 O O . LYS A 1 279 ? -16.191 10.152 25.767 1.00 78.25 279 LYS A O 1
ATOM 2283 N N . ARG A 1 280 ? -17.994 8.806 25.692 1.00 79.81 280 ARG A N 1
ATOM 2284 C CA . ARG A 1 280 ? -17.259 7.538 25.758 1.00 79.81 280 ARG A CA 1
ATOM 2285 C C . ARG A 1 280 ? -17.826 6.526 24.766 1.00 79.81 280 ARG A C 1
ATOM 2287 O O . ARG A 1 280 ? -19.036 6.325 24.676 1.00 79.81 280 ARG A O 1
ATOM 2294 N N . LEU A 1 281 ? -16.926 5.853 24.056 1.00 83.12 281 LEU A N 1
ATOM 2295 C CA . LEU A 1 281 ? -17.237 4.762 23.138 1.00 83.12 281 LEU A CA 1
ATOM 2296 C C . LEU A 1 281 ? -16.537 3.494 23.621 1.00 83.12 281 LEU A C 1
ATOM 2298 O O . LEU A 1 281 ? -15.315 3.478 23.765 1.00 83.12 281 LEU A O 1
ATOM 2302 N N . TYR A 1 282 ? -17.304 2.425 23.818 1.00 86.38 282 TYR A N 1
ATOM 2303 C CA . TYR A 1 282 ? -16.766 1.094 24.060 1.00 86.38 282 TYR A CA 1
ATOM 2304 C C . TYR A 1 282 ? -17.128 0.164 22.906 1.00 86.38 282 TYR A C 1
ATOM 2306 O O . TYR A 1 282 ? -18.294 0.004 22.541 1.00 86.38 282 TYR A O 1
ATOM 2314 N N . ILE A 1 283 ? -16.108 -0.459 22.321 1.00 86.56 283 ILE A N 1
ATOM 2315 C CA . ILE A 1 283 ? -16.277 -1.428 21.239 1.00 86.56 283 ILE A CA 1
ATOM 2316 C C . ILE A 1 283 ? -16.183 -2.819 21.852 1.00 86.56 283 ILE A C 1
ATOM 2318 O O . ILE A 1 283 ? -15.090 -3.292 22.178 1.00 86.56 283 ILE A O 1
ATOM 2322 N N . SER A 1 284 ? -17.337 -3.470 21.994 1.00 86.88 284 SER A N 1
ATOM 2323 C CA . SER A 1 284 ? -17.414 -4.796 22.597 1.00 86.88 284 SER A CA 1
ATOM 2324 C C . SER A 1 284 ? -16.653 -5.832 21.766 1.00 86.88 284 SER A C 1
ATOM 2326 O O . SER A 1 284 ? -16.667 -5.838 20.529 1.00 86.88 284 SER A O 1
ATOM 2328 N N . ARG A 1 285 ? -15.988 -6.753 22.463 1.00 87.06 285 ARG A N 1
ATOM 2329 C CA . ARG A 1 285 ? -15.242 -7.878 21.894 1.00 87.06 285 ARG A CA 1
ATOM 2330 C C . ARG A 1 285 ? -15.920 -9.224 22.153 1.00 87.06 285 ARG A C 1
ATOM 2332 O O . ARG A 1 285 ? -15.366 -10.242 21.737 1.00 87.06 285 ARG A O 1
ATOM 2339 N N . ALA A 1 286 ? -17.134 -9.239 22.701 1.00 86.69 286 ALA A N 1
ATOM 2340 C CA . ALA A 1 286 ? -17.852 -10.463 23.060 1.00 86.69 286 ALA A CA 1
ATOM 2341 C C . ALA A 1 286 ? -18.049 -11.384 21.844 1.00 86.69 286 ALA A C 1
ATOM 2343 O O . ALA A 1 286 ? -17.836 -12.599 21.904 1.00 86.69 286 ALA A O 1
ATOM 2344 N N . LYS A 1 287 ? -18.360 -10.773 20.691 1.00 85.81 287 LYS A N 1
ATOM 2345 C CA . LYS A 1 287 ? -18.520 -11.444 19.389 1.00 85.81 287 LYS A CA 1
ATOM 2346 C C . LYS A 1 287 ? -17.210 -11.590 18.592 1.00 85.81 287 LYS A C 1
ATOM 2348 O O . LYS A 1 287 ? -17.220 -12.131 17.489 1.00 85.81 287 LYS A O 1
ATOM 2353 N N . ALA A 1 288 ? -16.069 -11.112 19.096 1.00 86.19 288 ALA A N 1
ATOM 2354 C CA . ALA A 1 288 ? -14.803 -11.181 18.366 1.00 86.19 288 ALA A CA 1
ATOM 2355 C C . ALA A 1 288 ? -14.234 -12.609 18.363 1.00 86.19 288 ALA A C 1
ATOM 2357 O O . ALA A 1 288 ? -14.199 -13.284 19.386 1.00 86.19 288 ALA A O 1
ATOM 2358 N N . ARG A 1 289 ? -13.696 -13.066 17.225 1.00 87.00 289 ARG A N 1
ATOM 2359 C CA . ARG A 1 289 ? -13.072 -14.403 17.123 1.00 87.00 289 ARG A CA 1
ATOM 2360 C C . ARG A 1 289 ? -11.785 -14.555 17.945 1.00 87.00 289 ARG A C 1
ATOM 2362 O O . ARG A 1 289 ? -11.413 -15.668 18.290 1.00 87.00 289 ARG A O 1
ATOM 2369 N N . ARG A 1 290 ? -11.065 -13.458 18.206 1.00 87.75 290 ARG A N 1
ATOM 2370 C CA . ARG A 1 290 ? -9.749 -13.445 18.875 1.00 87.75 290 ARG A CA 1
ATOM 2371 C C . ARG A 1 290 ? -9.622 -12.256 19.820 1.00 87.75 290 ARG A C 1
ATOM 2373 O O . ARG A 1 290 ? -10.321 -11.257 19.642 1.00 87.75 290 ARG A O 1
ATOM 2380 N N . ARG A 1 291 ? -8.668 -12.335 20.760 1.00 88.31 291 ARG A N 1
ATOM 2381 C CA . ARG A 1 291 ? -8.399 -11.304 21.782 1.00 88.31 291 ARG A CA 1
ATOM 2382 C C . ARG A 1 291 ? -9.679 -10.935 22.546 1.00 88.31 291 ARG A C 1
ATOM 2384 O O . ARG A 1 291 ? -10.029 -9.763 22.605 1.00 88.31 291 ARG A O 1
ATOM 2391 N N . LYS A 1 292 ? -10.446 -11.935 22.988 1.00 90.31 292 LYS A N 1
ATOM 2392 C CA . LYS A 1 292 ? -11.652 -11.710 23.797 1.00 90.31 292 LYS A CA 1
ATOM 2393 C C . LYS A 1 292 ? -11.253 -11.194 25.179 1.00 90.31 292 LYS A C 1
ATOM 2395 O O . LYS A 1 292 ? -10.158 -11.500 25.645 1.00 90.31 292 LYS A O 1
ATOM 2400 N N . ILE A 1 293 ? -12.141 -10.435 25.809 1.00 90.19 293 ILE A N 1
ATOM 2401 C CA . ILE A 1 293 ? -12.001 -10.042 27.211 1.00 90.19 293 ILE A CA 1
ATOM 2402 C C . ILE A 1 293 ? -12.739 -11.104 28.025 1.00 90.19 293 ILE A C 1
ATOM 2404 O O . ILE A 1 293 ? -13.915 -11.352 27.774 1.00 90.19 293 ILE A O 1
ATOM 2408 N N . LEU A 1 294 ? -12.037 -11.786 28.933 1.00 92.50 294 LEU A N 1
ATOM 2409 C CA . LEU A 1 294 ? -12.602 -12.928 29.663 1.00 92.50 294 LEU A CA 1
ATOM 2410 C C . LEU A 1 294 ? -13.714 -12.496 30.628 1.00 92.50 294 LEU A C 1
ATOM 2412 O O . LEU A 1 294 ? -14.725 -13.181 30.733 1.00 92.50 294 LEU A O 1
ATOM 2416 N N . ASN A 1 295 ? -13.553 -11.335 31.262 1.00 92.38 295 ASN A N 1
ATOM 2417 C CA . ASN A 1 295 ? -14.506 -10.729 32.189 1.00 92.38 295 ASN A CA 1
ATOM 2418 C C . ASN A 1 295 ? -15.190 -9.485 31.585 1.00 92.38 295 ASN A C 1
ATOM 2420 O O . ASN A 1 295 ? -15.352 -8.461 32.243 1.00 92.38 295 ASN A O 1
ATOM 2424 N N . GLU A 1 296 ? -15.580 -9.539 30.304 1.00 90.12 296 GLU A N 1
ATOM 2425 C CA . GLU A 1 296 ? -16.122 -8.366 29.593 1.00 90.12 296 GLU A CA 1
ATOM 2426 C C . GLU A 1 296 ? -17.358 -7.764 30.268 1.00 90.12 296 GLU A C 1
ATOM 2428 O O . GLU A 1 296 ? -17.525 -6.547 30.268 1.00 90.12 296 GLU A O 1
ATOM 2433 N N . GLN A 1 297 ? -18.194 -8.601 30.884 1.00 88.81 297 GLN A N 1
ATOM 2434 C CA . GLN A 1 297 ? -19.377 -8.133 31.598 1.00 88.81 297 GLN A CA 1
ATOM 2435 C C . GLN A 1 297 ? -19.016 -7.229 32.785 1.00 88.81 297 GLN A C 1
ATOM 2437 O O . GLN A 1 297 ? -19.660 -6.203 32.978 1.00 88.81 297 GLN A O 1
ATOM 2442 N N . GLU A 1 298 ? -17.967 -7.559 33.543 1.00 90.44 298 GLU A N 1
ATOM 2443 C CA . GLU A 1 298 ? -17.480 -6.709 34.637 1.00 90.44 298 GLU A CA 1
ATOM 2444 C C . GLU A 1 298 ? -16.986 -5.362 34.100 1.00 90.44 298 GLU A C 1
ATOM 2446 O O . GLU A 1 298 ? -17.322 -4.315 34.647 1.00 90.44 298 GLU A O 1
ATOM 2451 N N . VAL A 1 299 ? -16.255 -5.375 32.978 1.00 88.00 299 VAL A N 1
ATOM 2452 C CA . VAL A 1 299 ? -15.786 -4.149 32.313 1.00 88.00 299 VAL A CA 1
ATOM 2453 C C . VAL A 1 299 ? -16.965 -3.276 31.881 1.00 88.00 299 VAL A C 1
ATOM 2455 O O . VAL A 1 299 ? -16.965 -2.077 32.149 1.00 88.00 299 VAL A O 1
ATOM 2458 N N . VAL A 1 300 ? -17.984 -3.859 31.243 1.00 85.81 300 VAL A N 1
ATOM 2459 C CA . VAL A 1 300 ? -19.185 -3.127 30.812 1.00 85.81 300 VAL A CA 1
ATOM 2460 C C . VAL A 1 300 ? -19.927 -2.536 32.011 1.00 85.81 300 VAL A C 1
ATOM 2462 O O . VAL A 1 300 ? -20.261 -1.353 31.969 1.00 85.81 300 VAL A O 1
ATOM 2465 N N . ASN A 1 301 ? -20.113 -3.303 33.090 1.00 86.31 301 ASN A N 1
ATOM 2466 C CA . ASN A 1 301 ? -20.763 -2.821 34.313 1.00 86.31 301 ASN A CA 1
ATOM 2467 C C . ASN A 1 301 ? -20.005 -1.625 34.919 1.00 86.31 301 ASN A C 1
ATOM 2469 O O . ASN A 1 301 ? -20.618 -0.625 35.284 1.00 86.31 301 ASN A O 1
ATOM 2473 N N . CYS A 1 302 ? -18.669 -1.680 34.962 1.00 85.50 302 CYS A N 1
ATOM 2474 C CA . CYS A 1 302 ? -17.840 -0.563 35.422 1.00 85.50 302 CYS A CA 1
ATOM 2475 C C . CYS A 1 302 ? -17.984 0.689 34.540 1.00 85.50 302 CYS A C 1
ATOM 2477 O O . CYS A 1 302 ? -17.990 1.806 35.054 1.00 85.50 302 CYS A O 1
ATOM 2479 N N . LEU A 1 303 ? -18.100 0.522 33.218 1.00 82.56 303 LEU A N 1
ATOM 2480 C CA . LEU A 1 303 ? -18.198 1.640 32.274 1.00 82.56 303 LEU A CA 1
ATOM 2481 C C . LEU A 1 303 ? -19.600 2.271 32.218 1.00 82.56 303 LEU A C 1
ATOM 2483 O O . LEU A 1 303 ? -19.710 3.458 31.916 1.00 82.56 303 LEU A O 1
ATOM 2487 N N . GLN A 1 304 ? -20.659 1.502 32.495 1.00 76.19 304 GLN A N 1
ATOM 2488 C CA . GLN A 1 304 ? -22.051 1.976 32.498 1.00 76.19 304 GLN A CA 1
ATOM 2489 C C . GLN A 1 304 ? -22.381 2.895 33.681 1.00 76.19 304 GLN A C 1
ATOM 2491 O O . GLN A 1 304 ? -23.284 3.716 33.568 1.00 76.19 304 GLN A O 1
ATOM 2496 N N . ASN A 1 305 ? -21.614 2.824 34.773 1.00 66.44 305 ASN A N 1
ATOM 2497 C CA . ASN A 1 305 ? -21.772 3.709 35.934 1.00 66.44 305 ASN A CA 1
ATOM 2498 C C . ASN A 1 305 ? -21.347 5.170 35.669 1.00 66.44 305 ASN A C 1
ATOM 2500 O O . ASN A 1 305 ? -21.437 6.004 36.566 1.00 66.44 305 ASN A O 1
ATOM 2504 N N . GLY A 1 306 ? -20.858 5.496 34.466 1.00 60.94 306 GLY A N 1
ATOM 2505 C CA . GLY A 1 306 ? -20.535 6.861 34.055 1.00 60.94 306 GLY A CA 1
ATOM 2506 C C . GLY A 1 306 ? -21.440 7.340 32.923 1.00 60.94 306 GLY A C 1
ATOM 2507 O O . GLY A 1 306 ? -21.574 6.660 31.909 1.00 60.94 306 GLY A O 1
ATOM 2508 N N . ASP A 1 307 ? -21.989 8.549 33.049 1.00 54.72 307 ASP A N 1
ATOM 2509 C CA . ASP A 1 307 ? -22.883 9.127 32.043 1.00 54.72 307 ASP A CA 1
ATOM 2510 C C . ASP A 1 307 ? -22.238 9.108 30.645 1.00 54.72 307 ASP A C 1
ATOM 2512 O O . ASP A 1 307 ? -21.152 9.664 30.443 1.00 54.72 307 ASP A O 1
ATOM 2516 N N . SER A 1 308 ? -22.948 8.557 29.653 1.00 58.69 308 SER A N 1
ATOM 2517 C CA . SER A 1 308 ? -22.631 8.599 28.206 1.00 58.69 308 SER A CA 1
ATOM 2518 C C . SER A 1 308 ? -21.659 7.531 27.657 1.00 58.69 308 SER A C 1
ATOM 2520 O O . SER A 1 308 ? -20.655 7.878 27.028 1.00 58.69 308 SER A O 1
ATOM 2522 N N . LEU A 1 309 ? -21.965 6.236 27.829 1.00 64.81 309 LEU A N 1
ATOM 2523 C CA . LEU A 1 309 ? -21.280 5.136 27.129 1.00 64.81 309 LEU A CA 1
ATOM 2524 C C . LEU A 1 309 ? -22.130 4.582 25.974 1.00 64.81 309 LEU A C 1
ATOM 2526 O O . LEU A 1 309 ? -23.197 4.020 26.209 1.00 64.81 309 LEU A O 1
ATOM 2530 N N . LEU A 1 310 ? -21.624 4.637 24.739 1.00 64.44 310 LEU A N 1
ATOM 2531 C CA . LEU A 1 310 ? -22.167 3.825 23.644 1.00 64.44 310 LEU A CA 1
ATOM 2532 C C . LEU A 1 310 ? -21.402 2.497 23.570 1.00 64.44 310 LEU A C 1
ATOM 2534 O O . LEU A 1 310 ? -20.195 2.490 23.321 1.00 64.44 310 LEU A O 1
ATOM 2538 N N . 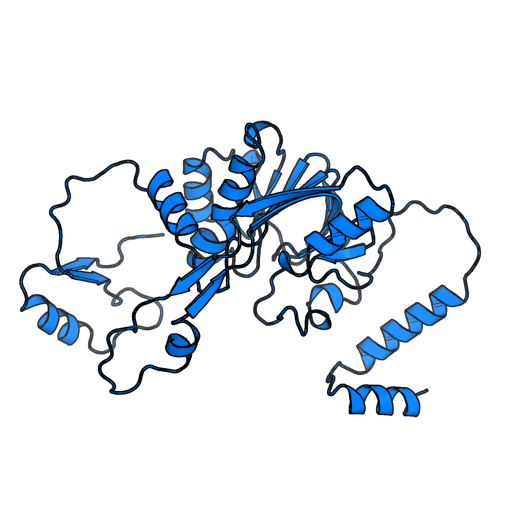CYS A 1 311 ? -22.099 1.378 23.774 1.00 61.31 311 CYS A N 1
ATOM 2539 C CA . CYS A 1 311 ? -21.553 0.039 23.560 1.00 61.31 311 CYS A CA 1
ATOM 2540 C C . CYS A 1 311 ? -21.944 -0.449 22.163 1.00 61.31 311 CYS A C 1
ATOM 2542 O O . CYS A 1 311 ? -23.099 -0.800 21.919 1.00 61.31 311 CYS A O 1
ATOM 2544 N N . ILE A 1 312 ? -20.989 -0.484 21.235 1.00 63.28 312 ILE A N 1
ATOM 2545 C CA . ILE A 1 312 ? -21.232 -1.073 19.917 1.00 63.28 312 ILE A CA 1
ATOM 2546 C C . ILE A 1 312 ? -20.939 -2.568 20.029 1.00 63.28 312 ILE A C 1
ATOM 2548 O O . ILE A 1 312 ? -19.782 -2.995 20.065 1.00 63.28 312 ILE A O 1
ATOM 2552 N N . SER A 1 313 ? -21.994 -3.384 20.091 1.00 51.34 313 SER A N 1
ATOM 2553 C CA . SER A 1 313 ? -21.853 -4.810 19.799 1.00 51.34 313 SER A CA 1
ATOM 2554 C C . SER A 1 313 ? -21.548 -4.932 18.306 1.00 51.34 313 SER A C 1
ATOM 2556 O O . SER A 1 313 ? -22.246 -4.318 17.501 1.00 51.34 313 SER A O 1
ATOM 2558 N N . ASN A 1 314 ? -20.484 -5.654 17.932 1.00 46.69 314 ASN A N 1
ATOM 2559 C CA . ASN A 1 314 ? -20.049 -5.832 16.538 1.00 46.69 314 ASN A CA 1
ATOM 2560 C C . ASN A 1 314 ? -21.133 -6.512 15.677 1.00 46.69 314 ASN A C 1
ATOM 2562 O O . ASN A 1 314 ? -21.054 -7.702 15.381 1.00 46.69 314 ASN A O 1
ATOM 2566 N N . SER A 1 315 ? -22.145 -5.744 15.286 1.00 35.50 315 SER A N 1
ATOM 2567 C CA . SER A 1 315 ? -23.033 -6.000 14.153 1.00 35.50 315 SER A CA 1
ATOM 2568 C C . SER A 1 315 ? -22.522 -5.275 12.907 1.00 35.50 315 SER A C 1
ATOM 2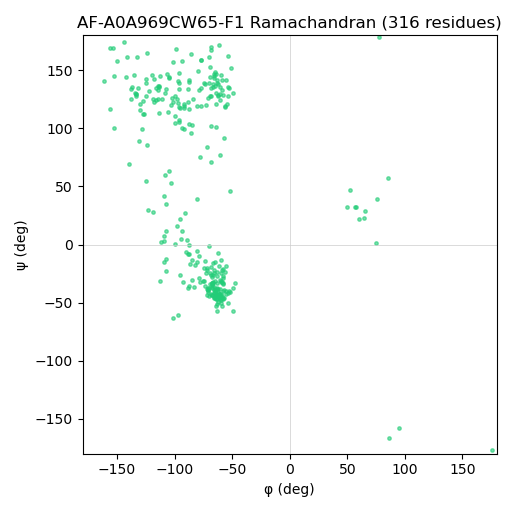570 O O . SER A 1 315 ? -23.164 -5.327 11.865 1.00 35.50 315 SER A O 1
ATOM 2572 N N . ILE A 1 316 ? -21.350 -4.631 12.992 1.00 39.44 316 ILE A N 1
ATOM 2573 C CA . ILE A 1 316 ? -20.597 -4.221 11.812 1.00 39.44 316 ILE A CA 1
ATOM 2574 C C . ILE A 1 316 ? -20.030 -5.507 11.204 1.00 39.44 316 ILE A C 1
ATOM 2576 O O . ILE A 1 316 ? -18.927 -5.953 11.523 1.00 39.44 316 ILE A O 1
ATOM 2580 N N . VAL A 1 317 ? -20.862 -6.162 10.400 1.00 30.28 317 VAL A N 1
ATOM 2581 C CA . VAL A 1 317 ? -20.405 -7.114 9.398 1.00 30.28 317 VAL A CA 1
ATOM 2582 C C . VAL A 1 317 ? -19.590 -6.282 8.409 1.00 30.28 317 VAL A C 1
ATOM 2584 O O . VAL A 1 317 ? -20.162 -5.530 7.627 1.00 30.28 317 VAL A O 1
ATOM 2587 N N . LEU A 1 318 ? -18.263 -6.340 8.527 1.00 35.28 318 LEU A N 1
ATOM 2588 C CA . LEU A 1 318 ? -17.332 -5.860 7.500 1.00 35.28 318 LEU A CA 1
ATOM 2589 C C . LEU A 1 318 ? -17.038 -6.995 6.517 1.00 35.28 318 LEU A C 1
ATOM 2591 O O . LEU A 1 318 ? -16.688 -8.093 7.016 1.00 35.28 318 LEU A O 1
#

Foldseek 3Di:
DVVVVVVVCVVPVDPDDPVLVVVVVVVVVVVVVPDDDDPDPLPDQDAQDEADLAPVVVQVVCVVVVNPQKDKFWDDAKDKDADDQDDDPDPDGDVVRVVVRIFIWHTWMKMKHFQWKFAFLQGFIAHNVRHTYNQQADDPVDDSVRCCPPVSNSDPGAFREDEDEFEEEEQGHYPCVDPVCVLFFRVCLVVNVCVVPVPVLVRHQAYEYNDDDPVNVVLCVLVVRDPNRYDGGHRRHMYGYGMYIGIGGCTDDPRGDPVSVVVCCVSPVVDDDPDDDAPEEDEACPVPPDPHDPPVVVVVVVVVVDPGYDYDDPPVPD

Sequence (318 aa):
MKNLLRAILEDYNLYLPTRIVFEKFKYIFTSLKTGLARLTPPFSKSMIQGYYSFSLDYWKTCQKNNIVDVTYKTFTYSQTLRTSPPNSIYDRIHENFEKKLTLTNPDTFLISASNCRVIGDEGAVITHDNKLLADVSRHFRVKIDNINLHPELCRLELPKGKELPGTVAVLATAGGYNYYHWLLDVLPRLEIINNTFSDYYHKIDKFLINKVSSFTTQSLAMLEVNPDKVFPLQAKSHFLVEHLIIPSLPGELYAPSPWICDFLRNNFLKQKADIQPIKRLYISRAKARRRKILNEQEVVNCLQNGDSLLCISNSIVL

Secondary structure (DSSP, 8-state):
-HHHHHHHHHHTT----HHHHHHHHHHHHHHHH--------S-S-PPP--EES-HHHHHHHHHHTT--SEEEEESS--EEEE-PPPP-SSSS--HHHHTTSEEEEPPPEEEEEEEEEEETTTTEEE-TTS-EETTTS-BTTB-GGGGGG-HHHH-SSPPPPEEEEEEEEE---TTTTSHHHIIIIITHHHHHHHHH-TTHHHH-SEEEES---HHHHHHHHHTT--GGGEEE--TT-EEEEEEEEEEPPSSSTT---HHHHHHHHHHH--S---PPPPSEEEE--TT-SSS--TTHHHHHHHHHTSS-EEEE-S----

pLDDT: mean 82.4, std 19.66, range [30.28, 98.69]

Radius of gyration: 23.63 Å; Cα contacts (8 Å, |Δi|>4): 507; chains: 1; bounding box: 64×40×66 Å

Solvent-accessible surface area (backbone atoms only — not comparable to full-atom values): 18557 Å² total; per-residue (Å²): 107,74,68,59,53,48,53,59,38,66,78,62,75,55,90,64,65,66,68,61,58,53,52,54,53,52,51,54,57,55,57,68,72,64,80,72,95,68,98,66,77,95,80,64,95,69,68,60,68,56,66,34,72,42,66,67,58,50,47,52,52,32,56,77,70,71,44,80,66,52,49,76,46,78,72,44,74,58,46,77,47,76,51,81,81,78,91,64,98,52,99,63,78,58,65,83,55,60,70,51,32,59,42,69,29,64,61,25,34,37,36,37,34,45,56,22,32,40,34,31,32,33,36,33,37,26,45,65,83,34,21,35,36,44,62,52,32,50,41,96,92,41,51,85,95,50,45,81,68,32,68,75,67,63,48,92,70,78,58,78,71,38,85,40,81,55,31,32,34,51,42,20,27,51,63,30,71,37,72,66,34,24,63,61,47,23,55,48,28,54,54,49,44,45,80,73,32,91,58,41,82,79,64,42,60,33,37,35,32,29,52,86,48,72,60,54,52,51,56,36,49,74,67,70,48,61,69,92,28,58,42,65,39,38,78,64,37,26,34,40,25,47,33,31,38,42,36,36,47,66,43,43,88,98,46,81,40,69,68,54,56,50,54,50,43,67,66,73,53,74,69,80,70,96,64,78,87,68,84,37,81,44,79,54,36,87,85,44,95,62,87,58,60,92,61,47,67,61,54,51,56,65,51,63,80,42,93,50,62,48,74,45,67,76,74,75,82,116

=== Feature glossary ===
The features interleaved in this record are:

— What the protein is —

Sequence gives the chain of amino acids in standard one-letter code (A=alanine, C=cysteine, …, Y=tyrosine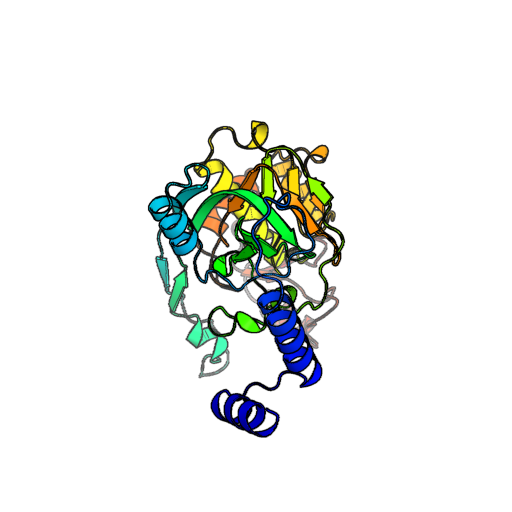), read N→C. It is the only feature that is directly encoded by the gene; all structural features are derived from the folded form of this sequence.

Database cross-references. InterPro integrates a dozen domain/family signature databases into unified entries with residue-range hits. GO terms attach function/process/location labels with evidence codes. CATH codes position the fold in a four-level structural taxonomy. Organism is the NCBI-taxonomy species name.

— Where its atoms are —

Atomic coordinates in PDBx/mmCIF format — the same representation the Protein Data Bank distributes. Each line of the _atom_site loop places one backbone atom in Cartesian space (units: ångströms, origin: arbitrary).

The six renders are orthographic views along the three Cartesian axes in both directions. Representation (cartoon, sticks, or surface) and color scheme (sequence-rainbow or by-chain) vary across proteins so the training set covers all the common visualization conventions.

— Local backbone conformation —

Eight-state secondary structure (DSSP): H is the canonical α-helix, G the tighter 3₁₀-helix, I the wider π-helix; E/B are β-structure, T and S are turns and bends, and '-' is everything else. DSSP derives these from the pattern of main-chain N–H···O=C hydrogen bonds, not from the sequence.

P-SEA three-state annotation labels each residue as helix, strand, or coil based purely on the geometry of the Cα trace. It serves as a fallback when the full backbone (and thus DSSP) is unavailable.

The φ/ψ torsion pair specifies the backbone conformation at each residue. φ rotates about the N–Cα bond, ψ about the Cα–C bond. Steric clashes forbid most of the (φ, ψ) plane — the allowed regions (α-helix basin, β-sheet basin, left-handed helix) are the Ramachandran-allowed regions.

— Global shape and packing —

The geometric summary reports three shape descriptors. Rg (radius of gyration) measures how spread out the Cα atoms are about their centre of mass; compact globular proteins have small Rg, elongated or unfolded ones large. Cα contacts (<8 Å, |i−j|>4) count long-range residue pairs in spatial proximity — high for tightly packed folds, near zero for rods or random coil. The bounding-box extents give the protein's footprint along x, y, z in Å.

Solvent-accessible surface area (SASA) is the area in Å² traced out by the centre of a 1.4 Å probe sphere (a water molecule) rolled over the protein's van der Waals surface (Shrake–Rupley / Lee–Richards construction). Buried residues have near-zero SASA; fully exposed residues can exceed 200 Å². The total SASA scales roughly with the number of surface residues.

The contact map is a binary N×N matrix image: pixel (i, j) is dark where Cα_i and Cα_j are within 8 Å and |i−j|>4. Because the |i−j|>4 filter removes local helical contacts, off-diagonal stripes parallel to the main diagonal indicate parallel β-sheets; stripes perpendicular to it indicate antiparallel β-sheets. The Ramachandran plot scatters every residue's (φ, ψ) pair against the sterically allowed regions. The PAE heatmap renders the predicted-aligned-error matrix.

— Structural neighborhood —

3Di is Foldseek's structural alphabet. Each residue is assigned one of twenty discrete states based on how its Cα sits relative to its spatial (not sequential) neighbors. Aligning 3Di strings finds structural homologs roughly as well as full 3D superposition, but orders of magnitude faster.

Nearest PDB neighbors are the top structural matches found by Foldseek when searching this structure against the entire Protein Data Bank. Each hit reports a TM-score (0 to 1; >0.5 almost always implies the same fold) and an E-value. These are *structural* homologs — they may share no detectable sequence similarity.

— Confidence and disorder —

For AlphaFold models, the B-factor field carries pLDDT — the model's own estimate of local accuracy on a 0–100 scale. Regions with pLDDT<50 should be treated as essentially unmodeled; they often correspond to intrinsically disordered segments.

Crystallographic B-factors measure how much each atom's electron density is smeared out, in Å². They rise in mobile loops and surface residues and fall in the buried interior. In AlphaFold models this column is repurposed to hold pLDDT instead.

Predicted aligned error is AlphaFold's pairwise confidence. Unlike pLDDT (per-residue), PAE is per-residue-pair and captures whether two parts of the structure are correctly placed relative to each other. Units are ångströms of expected positional error.